Protein AF-A0A4Q0VNZ6-F1 (afdb_monomer)

Structure (mmCIF, N/CA/C/O backbone):
data_AF-A0A4Q0VNZ6-F1
#
_entry.id   AF-A0A4Q0VNZ6-F1
#
loop_
_atom_site.group_PDB
_atom_site.id
_atom_site.type_symbol
_atom_site.label_atom_id
_atom_site.label_alt_id
_atom_site.label_comp_id
_atom_site.label_asym_id
_atom_site.label_entity_id
_atom_site.label_seq_id
_atom_site.pdbx_PDB_ins_code
_atom_site.Cartn_x
_atom_site.Cartn_y
_atom_site.Cartn_z
_atom_site.occupancy
_atom_site.B_iso_or_equiv
_atom_site.auth_seq_id
_atom_site.auth_comp_id
_atom_site.auth_asym_id
_atom_site.auth_atom_id
_atom_site.pdbx_PDB_model_num
ATOM 1 N N . MET A 1 1 ? -14.633 14.206 -13.416 1.00 61.41 1 MET A N 1
ATOM 2 C CA . MET A 1 1 ? -13.322 13.519 -13.312 1.00 61.41 1 MET A CA 1
ATOM 3 C C . MET A 1 1 ? -13.313 12.387 -14.329 1.00 61.41 1 MET A C 1
ATOM 5 O O . MET A 1 1 ? -14.347 11.756 -14.472 1.00 61.41 1 MET A O 1
ATOM 9 N N . THR A 1 2 ? -12.215 12.158 -15.057 1.00 79.69 2 THR A N 1
ATOM 10 C CA . THR A 1 2 ? -12.126 11.035 -16.010 1.00 79.69 2 THR A CA 1
ATOM 11 C C . THR A 1 2 ? -12.227 9.702 -15.265 1.00 79.69 2 THR A C 1
ATOM 13 O O . THR A 1 2 ? -11.502 9.500 -14.286 1.00 79.69 2 THR A O 1
ATOM 16 N N . GLU A 1 3 ? -13.123 8.832 -15.732 1.00 92.00 3 GLU A N 1
ATOM 17 C CA . GLU A 1 3 ? -13.309 7.457 -15.258 1.00 92.00 3 GLU A CA 1
ATOM 18 C C . GLU A 1 3 ? -11.988 6.670 -15.294 1.00 92.00 3 GLU A C 1
ATOM 20 O O . GLU A 1 3 ? -11.173 6.846 -16.204 1.00 92.00 3 GLU A O 1
ATOM 25 N N . VAL A 1 4 ? -11.752 5.837 -14.278 1.00 95.75 4 VAL A N 1
ATOM 26 C CA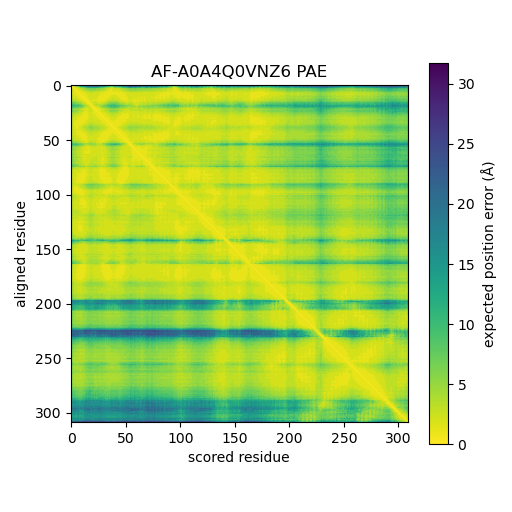 . VAL A 1 4 ? -10.590 4.940 -14.232 1.00 95.75 4 VAL A CA 1
ATOM 27 C C . VAL A 1 4 ? -10.945 3.663 -14.984 1.00 95.75 4 VAL A C 1
ATOM 29 O O . VAL A 1 4 ? -11.971 3.069 -14.685 1.00 95.75 4 VAL A O 1
ATOM 32 N N . ARG A 1 5 ? -10.092 3.247 -15.922 1.00 97.19 5 ARG A N 1
ATOM 33 C CA . ARG A 1 5 ? -10.259 2.021 -16.723 1.00 97.19 5 ARG A CA 1
ATOM 34 C C . ARG A 1 5 ? -9.104 1.036 -16.600 1.00 97.19 5 ARG A C 1
ATOM 36 O O . ARG A 1 5 ? -9.229 -0.105 -17.021 1.00 97.19 5 ARG A O 1
ATOM 43 N N . GLN A 1 6 ? -7.983 1.465 -16.025 1.00 97.75 6 GLN A N 1
ATOM 44 C CA . GLN A 1 6 ? -6.834 0.592 -15.820 1.00 97.75 6 GLN A CA 1
ATOM 45 C C . GLN A 1 6 ? -6.094 0.907 -14.523 1.00 97.75 6 GLN A C 1
ATOM 47 O O . GLN A 1 6 ? -5.991 2.067 -14.102 1.00 97.75 6 GLN A O 1
ATOM 52 N N . PHE A 1 7 ? -5.545 -0.137 -13.917 1.00 98.69 7 PHE A N 1
ATOM 53 C CA . PHE A 1 7 ? -4.623 -0.056 -12.793 1.00 98.69 7 PHE A CA 1
ATOM 54 C C . PHE A 1 7 ? -3.221 -0.419 -13.268 1.00 98.69 7 PHE A C 1
ATOM 56 O O . PHE A 1 7 ? -3.044 -1.390 -13.996 1.00 98.69 7 PHE A O 1
ATOM 63 N N . VAL A 1 8 ? -2.227 0.375 -12.881 1.00 98.75 8 VAL A N 1
ATOM 64 C CA . VAL A 1 8 ? -0.820 0.163 -13.226 1.00 98.75 8 VAL A CA 1
ATOM 65 C C . VAL A 1 8 ? -0.032 0.062 -11.931 1.00 98.75 8 VAL A C 1
ATOM 67 O O . VAL A 1 8 ? 0.053 1.033 -11.182 1.00 98.75 8 VAL A O 1
ATOM 70 N N . PHE A 1 9 ? 0.537 -1.106 -11.683 1.00 98.81 9 PHE A N 1
ATOM 71 C CA . PHE A 1 9 ? 1.452 -1.370 -10.583 1.00 98.81 9 PHE A CA 1
ATOM 72 C C . PHE A 1 9 ? 2.864 -1.313 -11.135 1.00 98.81 9 PHE A C 1
ATOM 74 O O . PHE A 1 9 ? 3.100 -1.893 -12.191 1.00 98.81 9 PHE A O 1
ATOM 81 N N . PHE A 1 10 ? 3.776 -0.609 -10.477 1.00 98.75 10 PHE A N 1
ATOM 82 C CA . PHE A 1 10 ? 5.164 -0.503 -10.916 1.00 98.75 10 PHE A CA 1
ATOM 83 C C . PHE A 1 10 ? 6.119 -0.562 -9.731 1.00 98.75 10 PHE A C 1
ATOM 85 O O . PHE A 1 10 ? 5.734 -0.236 -8.607 1.00 98.75 10 PHE A O 1
ATOM 92 N N . ASP A 1 11 ? 7.343 -0.975 -10.020 1.00 98.62 11 ASP A N 1
ATOM 93 C CA . ASP A 1 11 ? 8.418 -1.166 -9.056 1.00 98.62 11 ASP A CA 1
ATOM 94 C C . ASP A 1 11 ? 9.768 -0.869 -9.732 1.00 98.62 11 ASP A C 1
ATOM 96 O O . ASP A 1 11 ? 9.908 -1.014 -10.959 1.00 98.62 11 ASP A O 1
ATOM 100 N N . PHE A 1 12 ? 10.737 -0.398 -8.950 1.00 98.31 12 PHE A N 1
ATOM 101 C CA . PHE A 1 12 ? 12.093 -0.131 -9.415 1.00 98.31 12 PHE A CA 1
ATOM 102 C C . PHE A 1 12 ? 13.122 -0.925 -8.624 1.00 98.31 12 PHE A C 1
ATOM 104 O O . PHE A 1 12 ? 13.214 -0.799 -7.405 1.00 98.31 12 PHE A O 1
ATOM 111 N N . GLU A 1 13 ? 14.039 -1.554 -9.355 1.00 97.81 13 GLU A N 1
ATOM 112 C CA . GLU A 1 13 ? 15.321 -1.940 -8.775 1.00 97.81 13 GLU A CA 1
ATOM 113 C C . GLU A 1 13 ? 16.332 -0.810 -8.935 1.00 97.81 13 GLU A C 1
ATOM 115 O O . GLU A 1 13 ? 16.364 -0.100 -9.949 1.00 97.81 13 GLU A O 1
ATOM 120 N N . MET A 1 14 ? 17.163 -0.635 -7.911 1.00 97.00 14 MET A N 1
ATOM 121 C CA . MET A 1 14 ? 18.064 0.505 -7.768 1.00 97.00 14 MET A CA 1
ATOM 122 C C . MET A 1 14 ? 19.492 0.060 -7.462 1.00 97.00 14 MET A C 1
ATOM 124 O O . MET A 1 14 ? 19.723 -0.991 -6.857 1.00 97.00 14 MET A O 1
ATOM 128 N N . LEU A 1 15 ? 20.459 0.913 -7.806 1.00 97.06 15 LEU A N 1
ATOM 129 C CA . LEU A 1 15 ? 21.827 0.771 -7.317 1.00 97.06 15 LEU A CA 1
ATOM 130 C C . LEU A 1 15 ? 21.830 0.663 -5.787 1.00 97.06 15 LEU A C 1
ATOM 132 O O . LEU A 1 15 ? 21.189 1.446 -5.083 1.00 97.06 15 LEU A O 1
ATOM 136 N N . CYS A 1 16 ? 22.578 -0.303 -5.262 1.00 95.19 16 CYS A N 1
ATOM 137 C CA . CYS A 1 16 ? 22.735 -0.494 -3.826 1.00 95.19 16 CYS A CA 1
ATOM 138 C C . CYS A 1 16 ? 24.118 -1.055 -3.470 1.00 95.19 16 CYS A C 1
ATOM 140 O O . CYS A 1 16 ? 24.833 -1.603 -4.310 1.00 95.19 16 CYS A O 1
ATOM 142 N N . SER A 1 17 ? 24.509 -0.897 -2.204 1.00 93.81 17 SER A N 1
ATOM 143 C CA . SER A 1 17 ? 25.731 -1.480 -1.639 1.00 93.81 17 SER A CA 1
ATOM 144 C C . SER A 1 17 ? 25.477 -1.986 -0.229 1.00 93.81 17 SER A C 1
ATOM 146 O O . SER A 1 17 ? 24.617 -1.457 0.481 1.00 93.81 17 SER A O 1
ATOM 148 N N . LYS A 1 18 ? 26.269 -2.970 0.198 1.00 92.94 18 LYS A N 1
ATOM 149 C CA . LYS A 1 18 ? 26.183 -3.565 1.536 1.00 92.94 18 LYS A CA 1
ATOM 150 C C . LYS A 1 18 ? 26.522 -2.563 2.645 1.00 92.94 18 LYS A C 1
ATOM 152 O O . LYS A 1 18 ? 25.938 -2.616 3.722 1.00 92.94 18 LYS A O 1
ATOM 157 N N . GLU A 1 19 ? 27.430 -1.632 2.372 1.00 92.62 19 GLU A N 1
ATOM 158 C CA . GLU A 1 19 ? 27.863 -0.554 3.272 1.00 92.62 19 GLU A CA 1
ATOM 159 C C . GLU A 1 19 ? 26.824 0.577 3.377 1.00 92.62 19 GLU A C 1
ATOM 161 O O . GLU A 1 19 ? 26.997 1.515 4.157 1.00 92.62 19 GLU A O 1
ATOM 166 N N . GLY A 1 20 ? 25.733 0.481 2.613 1.00 89.44 20 GLY A N 1
ATOM 167 C CA . GLY A 1 20 ? 24.737 1.527 2.456 1.00 89.44 20 GLY A CA 1
ATOM 168 C C . GLY A 1 20 ? 25.069 2.473 1.305 1.00 89.44 20 GLY A C 1
ATOM 169 O O . GLY A 1 20 ? 26.216 2.650 0.901 1.00 89.44 20 GLY A O 1
ATOM 170 N N . MET A 1 21 ? 24.027 3.090 0.759 1.00 91.62 21 MET A N 1
ATOM 171 C CA . MET A 1 21 ? 24.121 4.076 -0.310 1.00 91.62 21 MET A CA 1
ATOM 172 C C . MET A 1 21 ? 23.147 5.210 -0.002 1.00 91.62 21 MET A C 1
ATOM 174 O O . MET A 1 21 ? 22.052 4.973 0.510 1.00 91.62 21 MET A O 1
ATOM 178 N N . SER A 1 22 ? 23.543 6.455 -0.268 1.00 93.31 22 SER A N 1
ATOM 179 C CA . SER A 1 22 ? 22.613 7.574 -0.134 1.00 93.31 22 SER A CA 1
ATOM 180 C C . SER A 1 22 ? 21.503 7.424 -1.173 1.00 93.31 22 SER A C 1
ATOM 182 O O . SER A 1 22 ? 21.772 7.086 -2.321 1.00 93.31 22 SER A O 1
ATOM 184 N N . TYR A 1 23 ? 20.258 7.722 -0.803 1.00 91.50 23 TYR A N 1
ATOM 185 C CA . TYR A 1 23 ? 19.119 7.576 -1.718 1.00 91.50 23 TYR A CA 1
ATOM 186 C C . TYR A 1 23 ? 19.290 8.366 -3.032 1.00 91.50 23 TYR A C 1
ATOM 188 O O . TYR A 1 23 ? 18.855 7.931 -4.096 1.00 91.50 23 TYR A O 1
ATOM 196 N N . ALA A 1 24 ? 20.005 9.497 -2.976 1.00 92.25 24 ALA A N 1
ATOM 197 C CA . ALA A 1 24 ? 20.387 10.283 -4.149 1.00 92.25 24 ALA A CA 1
ATOM 198 C C . ALA A 1 24 ? 21.190 9.475 -5.187 1.00 92.25 24 ALA A C 1
ATOM 200 O O . ALA A 1 24 ? 20.981 9.659 -6.383 1.00 92.25 24 ALA A O 1
ATOM 201 N N . ASN A 1 25 ? 22.056 8.568 -4.726 1.00 93.81 25 ASN A N 1
ATOM 202 C CA . ASN A 1 25 ? 22.951 7.762 -5.556 1.00 93.81 25 ASN A CA 1
ATOM 203 C C . ASN A 1 25 ? 22.347 6.402 -5.954 1.00 93.81 25 ASN A C 1
ATOM 205 O O . ASN A 1 25 ? 22.921 5.704 -6.782 1.00 93.81 25 ASN A O 1
ATOM 209 N N . MET A 1 26 ? 21.200 6.020 -5.383 1.00 95.81 26 MET A N 1
ATOM 210 C CA . MET A 1 26 ? 20.494 4.772 -5.703 1.00 95.81 26 MET A CA 1
ATOM 211 C C . MET A 1 26 ? 19.712 4.910 -7.022 1.00 95.81 26 MET A C 1
ATOM 213 O O . MET A 1 26 ? 18.482 4.872 -7.015 1.00 95.81 26 MET A O 1
ATOM 217 N N . GLU A 1 27 ? 20.405 5.170 -8.138 1.00 97.38 27 GLU A N 1
ATOM 218 C CA . GLU A 1 27 ? 19.799 5.319 -9.475 1.00 97.38 27 GLU A CA 1
ATOM 219 C C . GLU A 1 27 ? 18.994 4.071 -9.867 1.00 97.38 27 GLU A C 1
ATOM 221 O O . GLU A 1 27 ? 19.395 2.951 -9.541 1.00 97.38 27 GLU A O 1
ATOM 226 N N . SER A 1 28 ? 17.875 4.243 -10.581 1.00 97.94 28 SER A N 1
ATOM 227 C CA . SER A 1 28 ? 17.126 3.102 -11.117 1.00 97.94 28 SER A CA 1
ATOM 228 C C . SER A 1 28 ? 17.954 2.321 -12.139 1.00 97.94 28 SER A C 1
ATOM 230 O O . SER A 1 28 ? 18.524 2.921 -13.053 1.00 97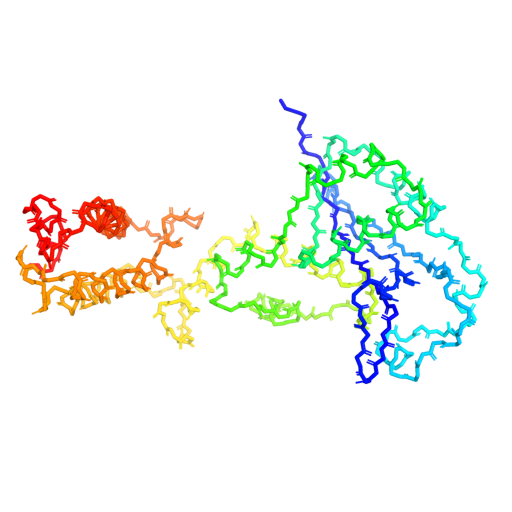.94 28 SER A O 1
ATOM 232 N N . ILE A 1 29 ? 17.941 0.994 -12.038 1.00 98.12 29 ILE A N 1
ATOM 233 C CA . ILE A 1 29 ? 18.617 0.079 -12.973 1.00 98.12 29 ILE A CA 1
ATOM 234 C C . ILE A 1 29 ? 17.664 -0.898 -13.668 1.00 98.12 29 ILE A C 1
ATOM 236 O O . ILE A 1 29 ? 18.048 -1.556 -14.635 1.00 98.12 29 ILE A O 1
A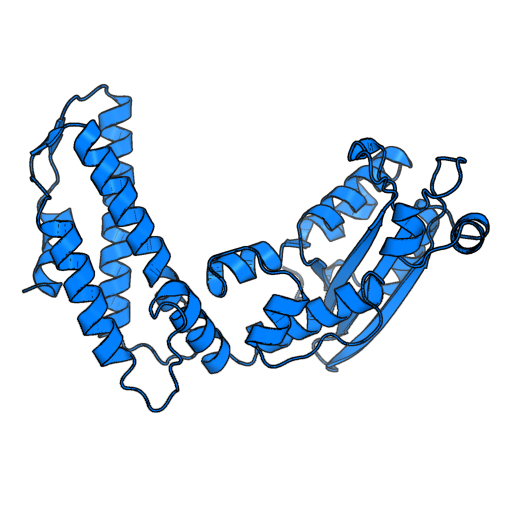TOM 240 N N . ARG A 1 30 ? 16.405 -0.979 -13.227 1.00 98.38 30 ARG A N 1
ATOM 241 C CA . ARG A 1 30 ? 15.336 -1.723 -13.905 1.00 98.38 30 ARG A CA 1
ATOM 242 C C . ARG A 1 30 ? 13.975 -1.175 -13.491 1.00 98.38 30 ARG A C 1
ATOM 244 O O . ARG A 1 30 ? 13.779 -0.847 -12.326 1.00 98.38 30 ARG A O 1
ATOM 251 N N . LEU A 1 31 ? 13.047 -1.093 -14.437 1.00 98.75 31 LEU A N 1
ATOM 252 C CA . LEU A 1 31 ? 11.647 -0.745 -14.204 1.00 98.75 31 LEU A CA 1
ATOM 253 C C . LEU A 1 31 ? 10.766 -1.907 -14.637 1.00 98.75 31 LEU A C 1
ATOM 255 O O . LEU A 1 31 ? 10.775 -2.303 -15.806 1.00 98.75 31 LEU A O 1
ATOM 259 N N . GLY A 1 32 ? 9.979 -2.407 -13.693 1.00 98.62 32 GLY A N 1
ATOM 260 C CA . GLY A 1 32 ? 8.986 -3.441 -13.923 1.00 98.62 32 GLY A CA 1
ATOM 261 C C . GLY A 1 32 ? 7.583 -2.939 -13.613 1.00 98.62 32 GLY A C 1
ATOM 262 O O . GLY A 1 32 ? 7.388 -2.103 -12.732 1.00 98.62 32 GLY A O 1
ATOM 263 N N . ALA A 1 33 ? 6.589 -3.417 -14.358 1.00 98.81 33 ALA A N 1
ATOM 264 C CA . ALA A 1 33 ? 5.199 -3.071 -14.107 1.00 98.81 33 ALA A CA 1
ATOM 265 C C . ALA A 1 33 ? 4.211 -4.138 -14.584 1.00 98.81 33 ALA A C 1
ATOM 267 O O . ALA A 1 33 ? 4.440 -4.842 -15.570 1.00 98.81 33 ALA A O 1
ATOM 268 N N . ALA A 1 34 ? 3.052 -4.165 -13.930 1.00 98.81 34 ALA A N 1
ATOM 269 C CA . ALA A 1 34 ? 1.877 -4.924 -14.328 1.00 98.81 34 ALA A CA 1
ATOM 270 C C . ALA A 1 34 ? 0.690 -3.970 -14.512 1.00 98.81 34 ALA A C 1
ATOM 272 O O . ALA A 1 34 ? 0.369 -3.165 -13.636 1.00 98.81 34 ALA A O 1
ATOM 273 N N . LYS A 1 35 ? 0.022 -4.054 -15.663 1.00 98.69 35 LYS A N 1
ATOM 274 C CA . LYS A 1 35 ? -1.158 -3.249 -15.991 1.00 98.69 35 LYS A CA 1
ATOM 275 C C . LYS A 1 35 ? -2.376 -4.141 -16.136 1.00 98.69 35 LYS A C 1
ATOM 277 O O . LYS A 1 35 ? -2.379 -5.030 -16.985 1.00 98.69 35 LYS A O 1
ATOM 282 N N . TYR A 1 36 ? -3.394 -3.848 -15.338 1.00 98.62 36 TYR A N 1
ATOM 283 C CA . TYR A 1 36 ? -4.691 -4.508 -15.312 1.00 98.62 36 TYR A CA 1
ATOM 284 C C . TYR A 1 36 ? -5.747 -3.620 -15.968 1.00 98.62 36 TYR A C 1
ATOM 286 O O . TYR A 1 36 ? -5.963 -2.484 -15.538 1.00 98.62 36 TYR A O 1
ATOM 294 N N . ASP A 1 37 ? -6.389 -4.134 -17.009 1.00 98.12 37 ASP A N 1
ATOM 295 C CA . ASP A 1 37 ? -7.541 -3.510 -17.656 1.00 98.12 37 ASP A CA 1
ATOM 296 C C . ASP A 1 37 ? -8.827 -3.917 -16.921 1.00 98.12 37 ASP A C 1
ATOM 298 O O . ASP A 1 37 ? -9.083 -5.104 -16.740 1.00 98.12 37 ASP A O 1
ATOM 302 N N . ILE A 1 38 ? -9.619 -2.944 -16.462 1.00 97.06 38 ILE A N 1
ATOM 303 C CA . ILE A 1 38 ? -10.773 -3.200 -15.582 1.00 97.06 38 ILE A CA 1
ATOM 304 C C . ILE A 1 38 ? -11.915 -3.893 -16.334 1.00 97.06 38 ILE A C 1
ATOM 306 O O . ILE A 1 38 ? -12.589 -4.746 -15.760 1.00 97.06 38 ILE A O 1
ATOM 310 N N . ASP A 1 39 ? -12.122 -3.549 -17.606 1.00 95.38 39 ASP A N 1
ATOM 311 C CA . ASP A 1 39 ? -13.250 -4.048 -18.396 1.00 95.38 39 ASP A CA 1
ATOM 312 C C . ASP A 1 39 ? -12.992 -5.481 -18.885 1.00 95.38 39 ASP A C 1
ATOM 314 O O . ASP A 1 39 ? -13.874 -6.338 -18.848 1.00 95.38 39 ASP A O 1
ATOM 318 N N . THR A 1 40 ? -11.769 -5.750 -19.347 1.00 97.25 40 THR A N 1
ATOM 319 C CA . THR A 1 40 ? -11.379 -7.043 -19.933 1.00 97.25 40 THR A CA 1
ATOM 320 C C . THR A 1 40 ? -10.696 -7.984 -18.946 1.00 97.25 40 THR A C 1
ATOM 322 O O . THR A 1 40 ? -10.474 -9.146 -19.281 1.00 97.25 40 THR A O 1
ATOM 325 N N . GLN A 1 41 ? -10.317 -7.484 -17.765 1.00 97.19 41 GLN A N 1
ATOM 326 C CA . GLN A 1 41 ? -9.501 -8.178 -16.758 1.00 97.19 41 GLN A CA 1
ATOM 327 C C . GLN A 1 41 ? -8.133 -8.646 -17.283 1.00 97.19 41 GLN A C 1
ATOM 329 O O . GLN A 1 41 ? -7.450 -9.467 -16.667 1.00 97.19 41 GLN A O 1
ATOM 334 N N . LYS A 1 42 ? -7.702 -8.133 -18.441 1.00 98.06 42 LYS A N 1
ATOM 335 C CA . LYS A 1 42 ? -6.443 -8.525 -19.068 1.00 98.06 42 LYS A CA 1
ATOM 336 C C . LYS A 1 42 ? -5.268 -7.895 -18.332 1.00 98.06 42 LYS A C 1
ATOM 338 O O . LYS A 1 42 ? -5.247 -6.689 -18.084 1.00 98.06 42 LYS A O 1
ATOM 343 N N . ILE A 1 43 ? -4.242 -8.708 -18.091 1.00 98.62 43 ILE A N 1
ATOM 344 C CA . ILE A 1 43 ? -2.962 -8.260 -17.546 1.00 98.62 43 ILE A CA 1
ATOM 345 C C . ILE A 1 43 ? -1.936 -8.158 -18.673 1.00 98.62 43 ILE A C 1
ATOM 347 O O . ILE A 1 43 ? -1.836 -9.021 -19.546 1.00 98.62 43 ILE A O 1
ATOM 351 N N . THR A 1 44 ? -1.182 -7.067 -18.668 1.00 98.56 44 THR A N 1
ATOM 352 C CA . THR A 1 44 ? -0.019 -6.861 -19.534 1.00 98.56 44 THR A CA 1
ATOM 353 C C . THR A 1 44 ? 1.168 -6.444 -18.682 1.00 98.56 44 THR A C 1
ATOM 355 O O . THR A 1 44 ? 0.979 -5.872 -17.608 1.00 98.56 44 THR A O 1
ATOM 358 N N . TYR A 1 45 ? 2.380 -6.695 -19.170 1.00 98.75 45 TYR A N 1
ATOM 359 C CA . TYR A 1 45 ? 3.611 -6.478 -18.411 1.00 98.75 45 TYR A CA 1
ATOM 360 C C . TYR A 1 45 ? 4.550 -5.505 -19.121 1.00 98.75 45 TYR A C 1
ATOM 362 O O . TYR A 1 45 ? 4.554 -5.416 -20.353 1.00 98.75 45 TYR A O 1
ATOM 370 N N . PHE A 1 46 ? 5.343 -4.796 -18.326 1.00 98.81 46 PHE A N 1
ATOM 371 C CA . PHE A 1 46 ? 6.476 -3.990 -18.758 1.00 98.81 46 PHE A CA 1
ATOM 372 C C . PHE A 1 46 ? 7.691 -4.400 -17.935 1.00 98.81 46 PHE A C 1
ATOM 374 O O . PHE A 1 46 ? 7.580 -4.584 -16.726 1.00 98.81 46 PHE A O 1
ATOM 381 N N . ASP A 1 47 ? 8.831 -4.555 -18.593 1.00 98.44 47 ASP A N 1
ATOM 382 C CA . ASP A 1 47 ? 10.084 -4.928 -17.948 1.00 98.44 47 ASP A CA 1
ATOM 383 C C . ASP A 1 47 ? 11.245 -4.425 -18.806 1.00 98.44 47 ASP A C 1
ATOM 385 O O . ASP A 1 47 ? 11.372 -4.807 -19.979 1.00 98.44 47 ASP A O 1
ATOM 389 N N . ARG A 1 48 ? 12.031 -3.495 -18.266 1.00 98.62 48 ARG A N 1
ATOM 390 C CA . ARG A 1 48 ? 13.173 -2.881 -18.951 1.00 98.62 48 ARG A CA 1
ATOM 391 C C . ARG A 1 48 ? 14.297 -2.606 -17.967 1.00 98.62 48 ARG A C 1
ATOM 393 O O . ARG A 1 48 ? 14.071 -1.978 -16.935 1.00 98.62 48 ARG A O 1
ATOM 400 N N . PHE A 1 49 ? 15.511 -3.007 -18.330 1.00 98.62 49 PHE A N 1
ATOM 401 C CA . PHE A 1 49 ? 16.726 -2.503 -17.695 1.00 98.62 49 PHE A CA 1
ATOM 402 C C . PHE A 1 49 ? 16.914 -1.019 -18.013 1.00 98.62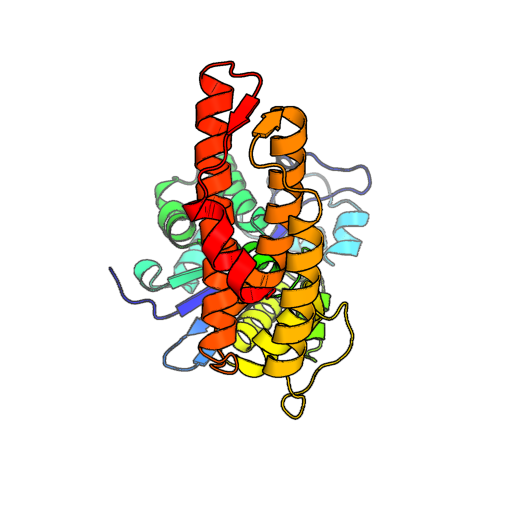 49 PHE A C 1
ATOM 404 O O . PHE A 1 49 ? 16.470 -0.535 -19.055 1.00 98.62 49 PHE A O 1
ATOM 411 N N . ILE A 1 50 ? 17.578 -0.311 -17.107 1.00 98.50 50 ILE A N 1
ATOM 412 C CA . ILE A 1 50 ? 17.887 1.110 -17.213 1.00 98.50 50 ILE A CA 1
ATOM 413 C C . ILE A 1 50 ? 19.390 1.265 -17.033 1.00 98.50 50 ILE A C 1
ATOM 415 O O . ILE A 1 50 ? 19.967 0.752 -16.077 1.00 98.50 50 ILE A O 1
ATOM 419 N N . LYS A 1 51 ? 20.024 1.995 -17.947 1.00 97.81 51 LYS A N 1
ATOM 420 C CA . LYS A 1 51 ? 21.433 2.348 -17.823 1.00 97.81 51 LYS A CA 1
ATOM 421 C C . LYS A 1 51 ? 21.599 3.515 -16.838 1.00 97.81 51 LYS A C 1
ATOM 423 O O . LYS A 1 51 ? 21.134 4.616 -17.164 1.00 97.81 51 LYS A O 1
ATOM 428 N N . PRO A 1 52 ? 22.250 3.313 -15.674 1.00 96.31 52 PRO A N 1
ATOM 429 C CA . PRO A 1 52 ? 22.514 4.393 -14.725 1.00 96.31 52 PRO A CA 1
ATOM 430 C C . PRO A 1 52 ? 23.561 5.368 -15.285 1.00 96.31 52 PRO A C 1
ATOM 432 O O . PRO A 1 52 ? 24.294 5.045 -16.226 1.00 96.31 52 PRO A O 1
ATOM 435 N N . LYS A 1 53 ? 23.650 6.578 -14.720 1.00 94.06 53 LYS A N 1
ATOM 436 C CA . LYS A 1 53 ? 24.701 7.543 -15.076 1.00 94.06 53 LYS A CA 1
ATOM 437 C C . LYS A 1 53 ? 26.049 7.161 -14.484 1.00 94.06 53 LYS A C 1
ATOM 439 O O . LYS A 1 53 ? 27.079 7.445 -15.100 1.00 94.06 53 LYS A O 1
ATOM 444 N N . GLN A 1 54 ? 26.055 6.564 -13.293 1.00 89.31 54 GLN A N 1
ATOM 445 C CA . GLN A 1 54 ? 27.265 6.015 -12.704 1.00 89.31 54 GLN A CA 1
ATOM 446 C C . GLN A 1 54 ? 27.861 4.937 -13.622 1.00 89.31 54 GLN A C 1
ATOM 448 O O . GLN A 1 54 ? 27.152 4.104 -14.178 1.00 89.31 54 GLN A O 1
ATOM 453 N N . THR A 1 55 ? 29.184 4.965 -13.774 1.00 88.56 55 THR A N 1
ATOM 454 C CA . THR A 1 55 ? 29.931 4.056 -14.663 1.00 88.56 55 THR A CA 1
ATOM 455 C C . THR A 1 55 ? 30.686 2.959 -13.916 1.00 88.56 55 THR A C 1
ATOM 457 O O . THR A 1 55 ? 31.248 2.067 -14.548 1.00 88.56 55 THR A O 1
ATOM 460 N N . GLU A 1 56 ? 30.682 3.009 -12.583 1.00 92.00 56 GLU A N 1
ATOM 461 C CA . GLU A 1 56 ? 31.256 1.962 -11.743 1.00 92.00 56 GLU A CA 1
ATOM 462 C C . GLU A 1 56 ? 30.452 0.660 -11.865 1.00 92.00 56 GLU A C 1
ATOM 464 O O . GLU A 1 56 ? 29.220 0.717 -11.952 1.00 92.00 56 GLU A O 1
ATOM 469 N N . PRO A 1 57 ? 31.116 -0.509 -11.813 1.00 93.69 57 PRO A N 1
ATOM 470 C CA . PRO A 1 57 ? 30.434 -1.796 -11.787 1.00 93.69 57 PRO A CA 1
ATOM 471 C C . PRO A 1 57 ? 29.427 -1.905 -10.636 1.00 93.69 57 PRO A C 1
ATOM 473 O O . PRO A 1 57 ? 29.634 -1.358 -9.548 1.00 93.69 57 PRO A O 1
ATOM 476 N N . LEU A 1 58 ? 28.365 -2.685 -10.847 1.00 96.25 58 LEU A N 1
ATOM 477 C CA . LEU A 1 58 ? 27.416 -3.030 -9.795 1.00 96.25 58 LEU A CA 1
ATOM 478 C C . LEU A 1 58 ? 28.148 -3.712 -8.632 1.00 96.25 58 LEU A C 1
ATOM 480 O O . LEU A 1 58 ? 28.987 -4.602 -8.829 1.00 96.25 58 LEU A O 1
ATOM 484 N N . SER A 1 59 ? 27.796 -3.327 -7.403 1.00 96.50 59 SER A N 1
ATOM 485 C CA . SER A 1 59 ? 28.313 -3.998 -6.210 1.00 96.50 59 SER A CA 1
ATOM 486 C C . SER A 1 59 ? 27.909 -5.477 -6.217 1.00 96.50 59 SER A C 1
ATOM 488 O O . SER A 1 59 ? 26.854 -5.840 -6.742 1.00 96.50 59 SER A O 1
ATOM 490 N N . ILE A 1 60 ? 28.721 -6.343 -5.601 1.00 96.44 60 ILE A N 1
ATOM 491 C CA . ILE A 1 60 ? 28.398 -7.778 -5.473 1.00 96.44 60 ILE A CA 1
ATOM 492 C C . ILE A 1 60 ? 27.022 -7.955 -4.819 1.00 96.44 60 ILE A C 1
ATOM 494 O O . ILE A 1 60 ? 26.198 -8.717 -5.310 1.00 96.44 60 ILE A O 1
ATOM 498 N N . PHE A 1 61 ? 26.747 -7.170 -3.774 1.00 96.06 61 PHE A N 1
ATOM 499 C CA . PHE A 1 61 ? 25.463 -7.175 -3.082 1.00 96.06 61 PHE A CA 1
ATOM 500 C C . PHE A 1 61 ? 24.287 -6.838 -4.009 1.00 96.06 61 PHE A C 1
ATOM 502 O O . PHE A 1 61 ? 23.267 -7.517 -3.969 1.00 96.06 61 PHE A O 1
ATOM 509 N N . CYS A 1 62 ? 24.424 -5.822 -4.866 1.00 95.56 62 CYS A N 1
ATOM 510 C CA . CYS A 1 62 ? 23.373 -5.436 -5.809 1.00 95.56 62 CYS A CA 1
ATOM 511 C C . CYS A 1 62 ? 23.086 -6.546 -6.827 1.00 95.56 62 CYS A C 1
ATOM 513 O O . CYS A 1 62 ? 21.921 -6.856 -7.077 1.00 95.56 62 CYS A O 1
ATOM 515 N N . LYS A 1 63 ? 24.137 -7.191 -7.350 1.00 96.12 63 LYS A N 1
ATOM 516 C CA . LYS A 1 63 ? 24.008 -8.330 -8.272 1.00 96.12 63 LYS A CA 1
ATOM 517 C C . LYS A 1 63 ? 23.314 -9.518 -7.611 1.00 96.12 63 LYS A C 1
ATOM 519 O O . LYS A 1 63 ? 22.423 -10.107 -8.203 1.00 96.12 63 LYS A O 1
ATOM 524 N N . GLU A 1 64 ? 23.692 -9.858 -6.380 1.00 94.75 64 GLU A N 1
ATOM 525 C CA . GLU A 1 64 ? 23.082 -10.966 -5.633 1.00 94.75 64 GLU A CA 1
ATOM 526 C C . GLU A 1 64 ? 21.623 -10.684 -5.256 1.00 94.75 64 GLU A C 1
ATOM 528 O O . GLU A 1 64 ? 20.791 -11.587 -5.311 1.00 94.75 64 GLU A O 1
ATOM 533 N N . LEU A 1 65 ? 21.298 -9.442 -4.892 1.00 92.31 65 LEU A N 1
ATOM 534 C CA . LEU A 1 65 ? 19.940 -9.063 -4.511 1.00 92.31 65 LEU A CA 1
ATOM 535 C C . LEU A 1 65 ? 18.995 -9.075 -5.716 1.00 92.31 65 LEU A C 1
ATOM 537 O O . LEU A 1 65 ? 17.945 -9.699 -5.653 1.00 92.31 65 LEU A O 1
ATOM 541 N N . THR A 1 66 ? 19.384 -8.405 -6.802 1.00 92.75 66 THR A N 1
ATOM 542 C CA . THR A 1 66 ? 18.508 -8.118 -7.956 1.00 92.75 66 THR A CA 1
ATOM 543 C C . THR A 1 66 ? 18.656 -9.115 -9.106 1.00 92.75 66 THR A C 1
ATOM 545 O O . THR A 1 66 ? 17.866 -9.108 -10.048 1.00 92.75 66 THR A O 1
ATOM 548 N N . GLN A 1 67 ? 19.698 -9.953 -9.065 1.00 94.62 67 GLN A N 1
ATOM 549 C CA . GLN A 1 67 ? 20.106 -10.848 -10.155 1.00 94.62 67 GLN A CA 1
ATOM 550 C C . GLN A 1 67 ? 20.456 -10.114 -11.467 1.00 94.62 67 GLN A C 1
ATOM 552 O O . GLN A 1 67 ? 20.481 -10.723 -12.534 1.00 94.62 67 GLN A O 1
ATOM 557 N N . ILE A 1 68 ? 20.752 -8.811 -11.395 1.00 96.00 68 ILE A N 1
ATOM 558 C CA . ILE A 1 68 ? 21.151 -7.976 -12.536 1.00 96.00 68 ILE A CA 1
ATOM 559 C C . ILE A 1 68 ? 22.675 -7.999 -12.684 1.00 96.00 68 ILE A C 1
ATOM 561 O O . ILE A 1 68 ? 23.408 -7.802 -11.715 1.00 96.00 68 ILE A O 1
ATOM 565 N N . SER A 1 69 ? 23.166 -8.209 -13.905 1.00 96.12 69 SER A N 1
ATOM 566 C CA . SER A 1 69 ? 24.592 -8.154 -14.241 1.00 96.12 69 SER A CA 1
ATOM 567 C C . SER A 1 69 ? 25.000 -6.806 -14.849 1.00 96.12 69 SER A C 1
ATOM 569 O O . SER A 1 69 ? 24.172 -6.045 -15.346 1.00 96.12 69 SER A O 1
ATOM 571 N N . ASP A 1 70 ? 26.307 -6.516 -14.879 1.00 96.12 70 ASP A N 1
ATOM 572 C CA . ASP A 1 70 ? 26.818 -5.303 -15.540 1.00 96.12 70 ASP A CA 1
ATOM 573 C C . ASP A 1 70 ? 26.483 -5.278 -17.042 1.00 96.12 70 ASP A C 1
ATOM 575 O O . ASP A 1 70 ? 26.269 -4.214 -17.618 1.00 96.12 70 ASP A O 1
ATOM 579 N N . ASN A 1 71 ? 26.405 -6.448 -17.686 1.00 95.44 71 ASN A N 1
ATOM 580 C CA . ASN A 1 71 ? 26.085 -6.552 -19.111 1.00 95.44 71 ASN A CA 1
ATOM 581 C C . ASN A 1 71 ? 24.627 -6.168 -19.406 1.00 95.44 71 ASN A C 1
ATOM 583 O O . ASN A 1 71 ? 24.362 -5.541 -20.438 1.00 95.44 71 ASN A O 1
ATOM 587 N N . ASP A 1 72 ? 23.709 -6.501 -18.492 1.00 95.56 72 ASP A N 1
ATOM 588 C CA . ASP A 1 72 ? 22.288 -6.164 -18.620 1.00 95.56 72 ASP A CA 1
ATOM 589 C C . ASP A 1 72 ? 22.094 -4.644 -18.659 1.00 95.56 72 ASP A C 1
ATOM 591 O O . ASP A 1 72 ? 21.364 -4.131 -19.504 1.00 95.56 72 ASP A O 1
ATOM 595 N N . ILE A 1 73 ? 22.814 -3.904 -17.807 1.00 95.50 73 ILE A N 1
ATOM 596 C CA . ILE A 1 73 ? 22.722 -2.436 -17.744 1.00 95.50 73 ILE A CA 1
ATOM 597 C C . ILE A 1 73 ? 23.613 -1.725 -18.772 1.00 95.50 73 ILE A C 1
ATOM 599 O O . ILE A 1 73 ? 23.296 -0.615 -19.200 1.00 95.50 73 ILE A O 1
ATOM 603 N N . ALA A 1 74 ? 24.721 -2.335 -19.209 1.00 93.31 74 ALA A N 1
ATOM 604 C CA . ALA A 1 74 ? 25.647 -1.704 -20.153 1.00 93.31 74 ALA A CA 1
ATOM 605 C C . ALA A 1 74 ? 24.996 -1.437 -21.519 1.00 93.31 74 ALA A C 1
ATOM 607 O O . ALA A 1 74 ? 25.269 -0.400 -22.143 1.00 93.31 74 ALA A O 1
ATOM 608 N N . SER A 1 75 ? 24.142 -2.373 -21.947 1.00 90.75 75 SER A N 1
ATOM 609 C CA . SER A 1 75 ? 23.388 -2.351 -23.205 1.00 90.75 75 SER A CA 1
ATOM 610 C C . SER A 1 75 ? 21.981 -1.755 -23.080 1.00 90.75 75 SER A C 1
ATOM 612 O O . SER A 1 75 ? 21.306 -1.590 -24.094 1.00 90.75 75 SER A O 1
ATOM 614 N N . ALA A 1 76 ? 21.553 -1.413 -21.862 1.00 97.06 76 ALA A N 1
ATOM 615 C CA . ALA A 1 76 ? 20.233 -0.866 -21.596 1.00 97.06 76 ALA A CA 1
ATOM 616 C C . ALA A 1 76 ? 20.069 0.573 -22.104 1.00 97.06 76 ALA A C 1
ATOM 618 O O . ALA A 1 76 ? 21.027 1.345 -22.236 1.00 97.06 76 ALA A O 1
ATOM 619 N N . ASP A 1 77 ? 18.812 0.947 -22.320 1.00 98.25 77 ASP A N 1
ATOM 620 C CA . ASP A 1 77 ? 18.433 2.315 -22.628 1.00 98.25 77 ASP A CA 1
ATOM 621 C C . ASP A 1 77 ? 18.574 3.228 -21.402 1.00 98.25 77 ASP A C 1
ATOM 623 O O . ASP A 1 77 ? 18.470 2.815 -20.245 1.00 98.25 77 ASP A O 1
ATOM 627 N N . SER A 1 78 ? 18.800 4.516 -21.660 1.00 98.06 78 SER A N 1
ATOM 628 C CA . SER A 1 78 ? 18.809 5.532 -20.602 1.00 98.06 78 SER A CA 1
ATOM 629 C C . SER A 1 78 ? 17.420 5.717 -19.980 1.00 98.06 78 SER A C 1
ATOM 631 O O . SER A 1 78 ? 16.400 5.525 -20.647 1.00 98.06 78 SER A O 1
ATOM 633 N N . PHE A 1 79 ? 17.370 6.182 -18.728 1.0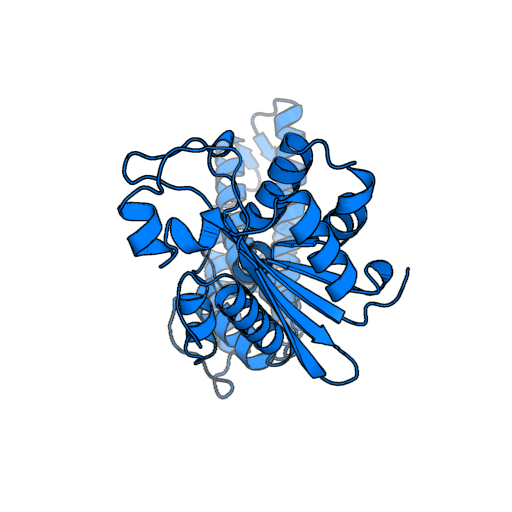0 98.50 79 PHE A N 1
ATOM 634 C CA . PHE A 1 79 ? 16.112 6.426 -18.013 1.00 98.50 79 PHE A CA 1
ATOM 635 C C . PHE A 1 79 ? 15.062 7.226 -18.818 1.00 98.50 79 PHE A C 1
ATOM 637 O O . PHE A 1 79 ? 13.913 6.785 -18.864 1.00 98.50 79 PHE A O 1
ATOM 644 N N . PRO A 1 80 ? 15.387 8.346 -19.507 1.00 98.50 80 PRO A N 1
ATOM 645 C CA . PRO A 1 80 ? 14.393 9.083 -20.292 1.00 98.50 80 PRO A CA 1
ATOM 646 C C . PRO A 1 80 ? 13.721 8.256 -21.391 1.00 98.50 80 PRO A C 1
ATOM 648 O O . PRO A 1 80 ? 12.517 8.410 -21.597 1.00 98.50 80 PRO A O 1
ATOM 651 N N . LEU A 1 81 ? 14.479 7.380 -22.061 1.00 98.56 81 LEU A N 1
ATOM 652 C CA . LEU A 1 81 ? 13.968 6.503 -23.118 1.00 98.56 81 LEU A CA 1
ATOM 653 C C . LEU A 1 81 ? 13.071 5.408 -22.536 1.00 98.56 81 LEU A C 1
ATOM 655 O O . LEU A 1 81 ? 11.961 5.203 -23.020 1.00 98.56 81 LEU A O 1
ATOM 659 N N . VAL A 1 82 ? 13.499 4.776 -21.438 1.00 98.69 82 VAL A N 1
ATOM 660 C CA . VAL A 1 82 ? 12.684 3.770 -20.738 1.00 98.69 82 VAL A CA 1
ATOM 661 C C . VAL A 1 82 ? 11.388 4.385 -20.205 1.00 98.69 82 VAL A C 1
ATOM 663 O O . VAL A 1 82 ? 10.327 3.771 -20.304 1.00 98.69 82 VAL A O 1
ATOM 666 N N . LEU A 1 83 ? 11.434 5.621 -19.700 1.00 98.62 83 LEU A N 1
ATOM 667 C CA . LEU A 1 83 ? 10.246 6.354 -19.266 1.00 98.62 83 LEU A CA 1
ATOM 668 C C . LEU A 1 83 ? 9.292 6.661 -20.433 1.00 98.62 83 LEU A C 1
ATOM 670 O O . LEU A 1 83 ? 8.075 6.590 -20.256 1.00 98.62 83 LEU A O 1
ATOM 674 N N . ASP A 1 84 ? 9.816 7.006 -21.613 1.00 98.44 84 ASP A N 1
ATOM 675 C CA . ASP A 1 84 ? 9.003 7.198 -22.820 1.00 98.44 84 ASP A CA 1
ATOM 676 C C . ASP A 1 84 ? 8.298 5.911 -23.240 1.00 98.44 84 ASP A C 1
ATOM 678 O O . ASP A 1 84 ? 7.085 5.917 -23.476 1.00 98.44 84 ASP A O 1
ATOM 682 N N . ASP A 1 85 ? 9.026 4.798 -23.255 1.00 98.69 85 ASP A N 1
ATOM 683 C CA . ASP A 1 85 ? 8.468 3.481 -23.541 1.00 98.69 85 ASP A CA 1
ATOM 684 C C . ASP A 1 85 ? 7.424 3.064 -22.504 1.00 98.69 85 ASP A C 1
ATOM 686 O O . ASP A 1 85 ? 6.366 2.544 -22.867 1.00 98.69 85 ASP A O 1
ATOM 690 N N . PHE A 1 86 ? 7.669 3.349 -21.225 1.00 98.69 86 PHE A N 1
ATOM 691 C CA . PHE A 1 86 ? 6.729 3.072 -20.146 1.00 98.69 86 PHE A CA 1
ATOM 692 C C . PHE A 1 86 ? 5.428 3.866 -20.313 1.00 98.69 86 PHE A C 1
ATOM 694 O O . PHE A 1 86 ? 4.336 3.294 -20.291 1.00 98.69 86 PHE A O 1
ATOM 701 N N . ILE A 1 87 ? 5.520 5.177 -20.561 1.00 98.12 87 ILE A N 1
ATOM 702 C CA . ILE A 1 87 ? 4.362 6.050 -20.813 1.00 98.12 87 ILE A CA 1
ATOM 703 C C . ILE A 1 87 ? 3.587 5.595 -22.055 1.00 98.12 87 ILE A C 1
ATOM 705 O O . ILE A 1 87 ? 2.353 5.525 -22.029 1.00 98.12 87 ILE A O 1
ATOM 709 N N . LYS A 1 88 ? 4.298 5.244 -23.130 1.00 98.25 88 LYS A N 1
ATOM 710 C CA . LYS A 1 88 ? 3.700 4.721 -24.361 1.00 98.25 88 LYS A CA 1
ATOM 711 C C . LYS A 1 88 ? 2.975 3.398 -24.116 1.00 98.25 88 LYS A C 1
ATOM 713 O O . LYS A 1 88 ? 1.858 3.223 -24.599 1.00 98.25 88 LYS A O 1
ATOM 718 N N . TRP A 1 89 ? 3.576 2.494 -23.346 1.00 98.56 89 TRP A N 1
ATOM 719 C CA . TRP A 1 89 ? 2.983 1.212 -22.973 1.00 98.56 89 TRP A CA 1
ATOM 720 C C . TRP A 1 89 ? 1.753 1.372 -22.068 1.00 98.56 89 TRP A C 1
ATOM 722 O O . TRP A 1 89 ? 0.761 0.661 -22.252 1.00 98.56 89 TRP A O 1
ATOM 732 N N . ILE A 1 90 ? 1.755 2.333 -21.135 1.00 97.75 90 ILE A N 1
ATOM 733 C CA . ILE A 1 90 ? 0.572 2.669 -20.326 1.00 97.75 90 ILE A CA 1
ATOM 734 C C . ILE A 1 90 ? -0.588 3.085 -21.239 1.00 97.75 90 ILE A C 1
ATOM 736 O O . ILE A 1 90 ? -1.718 2.624 -21.052 1.00 97.75 90 ILE A O 1
ATOM 740 N N . GLY A 1 91 ? -0.323 3.930 -22.237 1.00 96.38 91 GLY A N 1
ATOM 741 C CA . GLY A 1 91 ? -1.343 4.470 -23.130 1.00 96.38 91 GLY A CA 1
ATOM 742 C C . GLY A 1 91 ? -2.137 5.593 -22.457 1.00 96.38 91 GLY A C 1
ATOM 743 O O . GLY A 1 91 ? -1.612 6.680 -22.214 1.00 96.38 91 GLY A O 1
ATOM 744 N N . ASN A 1 92 ? -3.421 5.374 -22.153 1.00 93.88 92 ASN A N 1
ATOM 745 C CA . ASN A 1 92 ? -4.285 6.435 -21.625 1.00 93.88 92 ASN A CA 1
ATOM 746 C C . ASN A 1 92 ? -4.050 6.720 -20.126 1.00 93.88 92 ASN A C 1
ATOM 748 O O . ASN A 1 92 ? -4.803 6.287 -19.248 1.00 93.88 92 ASN A O 1
ATOM 752 N N . ILE A 1 93 ? -3.034 7.534 -19.825 1.00 94.50 93 ILE A N 1
ATOM 753 C CA . ILE A 1 93 ? -2.676 7.918 -18.449 1.00 94.50 93 ILE A CA 1
ATOM 754 C C . ILE A 1 93 ? -3.849 8.566 -17.688 1.00 94.50 93 ILE A C 1
ATOM 756 O O . ILE A 1 93 ? -4.024 8.332 -16.491 1.00 94.50 93 ILE A O 1
ATOM 760 N N . LYS A 1 94 ? -4.709 9.347 -18.359 1.00 93.88 94 LYS A N 1
ATOM 761 C CA . LYS A 1 94 ? -5.842 10.027 -17.697 1.00 93.88 94 LYS A CA 1
ATOM 762 C C . LYS A 1 94 ? -6.897 9.050 -17.167 1.00 93.88 94 LYS A C 1
ATOM 764 O O . LYS A 1 94 ? -7.606 9.400 -16.224 1.00 93.88 94 LYS A O 1
ATOM 769 N N . GLN A 1 95 ? -6.974 7.849 -17.739 1.00 96.31 95 GLN A N 1
ATOM 770 C CA . GLN A 1 95 ? -7.845 6.754 -17.298 1.00 96.31 95 GLN A CA 1
ATOM 771 C C . GLN A 1 95 ? -7.126 5.749 -16.382 1.00 96.31 95 GLN A C 1
ATOM 773 O O . GLN A 1 95 ? -7.720 4.759 -15.970 1.00 96.31 95 GLN A O 1
ATOM 778 N N . SER A 1 96 ? -5.865 5.998 -16.020 1.00 97.69 96 SER A N 1
ATOM 779 C CA . SER A 1 96 ? -5.068 5.080 -15.194 1.00 97.69 96 SER A CA 1
ATOM 780 C C . SER A 1 96 ? -5.119 5.448 -13.713 1.00 97.69 96 SER A C 1
ATOM 782 O O . SER A 1 96 ? -5.277 6.623 -13.369 1.00 97.69 96 SER A O 1
ATOM 784 N N . ARG A 1 97 ? -4.942 4.480 -12.817 1.00 98.31 97 ARG A N 1
ATOM 785 C CA . ARG A 1 97 ? -4.441 4.720 -11.453 1.00 98.31 97 ARG A CA 1
ATOM 786 C C . ARG A 1 97 ? -3.133 3.977 -11.275 1.00 98.31 97 ARG A C 1
ATOM 788 O O . ARG A 1 97 ? -2.997 2.873 -11.792 1.00 98.31 97 ARG A O 1
ATOM 795 N N . PHE A 1 98 ? -2.201 4.609 -10.577 1.00 98.69 98 PHE A N 1
ATOM 796 C CA . PHE A 1 98 ? -0.853 4.091 -10.402 1.00 98.69 98 PHE A CA 1
ATOM 797 C C . PHE A 1 98 ? -0.648 3.656 -8.965 1.00 98.69 98 PHE A C 1
ATOM 799 O O . PHE A 1 98 ? -1.121 4.324 -8.047 1.00 98.69 98 PHE A O 1
ATOM 806 N N . PHE A 1 99 ? 0.069 2.562 -8.793 1.00 98.75 99 PHE A N 1
ATOM 807 C CA . PHE A 1 99 ? 0.339 1.957 -7.507 1.00 98.75 99 PHE A CA 1
ATOM 808 C C . PHE A 1 99 ? 1.773 1.450 -7.491 1.00 98.75 99 PHE A C 1
ATOM 810 O O . PHE A 1 99 ? 2.301 1.023 -8.515 1.00 98.75 99 PHE A O 1
ATOM 817 N N . SER A 1 100 ? 2.359 1.436 -6.313 1.00 98.25 100 SER A N 1
ATOM 818 C CA . SER A 1 100 ? 3.501 0.591 -5.987 1.00 98.25 100 SER A CA 1
ATOM 819 C C . SER A 1 100 ? 3.267 0.031 -4.592 1.00 98.25 100 SER A C 1
ATOM 821 O O . SER A 1 100 ? 2.321 0.444 -3.896 1.00 98.25 100 SER A O 1
ATOM 823 N N . TRP A 1 101 ? 4.091 -0.933 -4.179 1.00 97.88 101 TRP A N 1
ATOM 824 C CA . TRP A 1 101 ? 3.985 -1.432 -2.818 1.00 97.88 101 TRP A CA 1
ATOM 825 C C . TRP A 1 101 ? 4.300 -0.307 -1.836 1.00 97.88 101 TRP A C 1
ATOM 827 O O . TRP A 1 101 ? 3.480 -0.049 -0.969 1.00 97.88 101 TRP A O 1
ATOM 837 N N . SER A 1 102 ? 5.385 0.449 -2.025 1.00 95.94 102 SER A N 1
ATOM 838 C CA . SER A 1 102 ? 5.756 1.555 -1.131 1.00 95.94 102 SER A CA 1
ATOM 839 C C . SER A 1 102 ? 5.967 2.877 -1.868 1.00 95.94 102 SER A C 1
ATOM 841 O O . SER A 1 102 ? 6.269 2.908 -3.056 1.00 95.94 102 SER A O 1
ATOM 843 N N . SER A 1 103 ? 5.908 3.999 -1.148 1.00 96.06 103 SER A N 1
ATOM 844 C CA . SER A 1 103 ? 6.236 5.330 -1.691 1.00 96.06 103 SER A CA 1
ATOM 845 C C . SER A 1 103 ? 7.689 5.520 -2.154 1.00 96.06 103 SER A C 1
ATOM 847 O O . SER A 1 103 ? 8.007 6.578 -2.710 1.00 96.06 103 SER A O 1
ATOM 849 N N . ASN A 1 104 ? 8.562 4.521 -1.995 1.00 95.81 104 ASN A N 1
ATOM 850 C CA . ASN A 1 104 ? 9.927 4.575 -2.515 1.00 95.81 104 ASN A CA 1
ATOM 851 C C . ASN A 1 104 ? 9.955 4.635 -4.048 1.00 95.81 104 ASN A C 1
ATOM 853 O O . ASN A 1 104 ? 10.739 5.406 -4.594 1.00 95.81 104 ASN A O 1
ATOM 857 N N . ASP A 1 105 ? 9.075 3.909 -4.740 1.00 97.19 105 ASP A N 1
ATOM 858 C CA . ASP A 1 105 ? 9.096 3.806 -6.207 1.00 97.19 105 ASP A CA 1
ATOM 859 C C . ASP A 1 105 ? 8.671 5.104 -6.889 1.00 97.19 105 ASP A C 1
ATOM 861 O O . ASP A 1 105 ? 9.301 5.563 -7.844 1.00 97.19 105 ASP A O 1
ATOM 865 N N . ILE A 1 106 ? 7.629 5.763 -6.365 1.00 97.88 106 ILE A N 1
ATOM 866 C CA . ILE A 1 106 ? 7.240 7.085 -6.866 1.00 97.88 106 ILE A CA 1
ATOM 867 C C . ILE A 1 106 ? 8.323 8.124 -6.562 1.00 97.88 106 ILE A C 1
ATOM 869 O O . ILE A 1 106 ? 8.605 8.973 -7.403 1.00 97.88 106 ILE A O 1
ATOM 873 N N . SER A 1 107 ? 8.971 8.032 -5.397 1.00 97.44 107 SER A N 1
ATOM 874 C CA . SER A 1 107 ? 10.065 8.934 -5.025 1.00 97.44 107 SER A CA 1
ATOM 875 C C . SER A 1 107 ? 11.282 8.735 -5.937 1.00 97.44 107 SER A C 1
ATOM 877 O O . SER A 1 107 ? 11.912 9.718 -6.334 1.00 97.44 107 SER A O 1
ATOM 879 N N . ARG A 1 108 ? 11.562 7.488 -6.344 1.00 97.56 108 ARG A N 1
ATOM 880 C CA . ARG A 1 108 ? 12.631 7.140 -7.288 1.00 97.56 108 ARG A CA 1
ATOM 881 C C . ARG A 1 108 ? 12.335 7.700 -8.672 1.00 97.56 108 ARG A C 1
ATOM 883 O O . ARG A 1 108 ? 13.190 8.374 -9.241 1.00 97.56 108 ARG A O 1
ATOM 890 N N . LEU A 1 109 ? 11.101 7.531 -9.159 1.00 98.12 109 LEU A N 1
ATOM 891 C CA . LEU A 1 109 ? 10.647 8.116 -10.424 1.00 98.12 109 LEU A CA 1
ATOM 892 C C . LEU A 1 109 ? 10.851 9.639 -10.455 1.00 98.12 109 LEU A C 1
ATOM 894 O O . LEU A 1 109 ? 11.314 10.178 -11.458 1.00 98.12 109 LEU A O 1
ATOM 898 N N . GLU A 1 110 ? 10.507 10.344 -9.371 1.00 97.69 110 GLU A N 1
ATOM 899 C CA . GLU A 1 110 ? 10.701 11.796 -9.281 1.00 97.69 110 GLU A CA 1
ATOM 900 C C . GLU A 1 110 ? 12.180 12.191 -9.281 1.00 97.69 110 GLU A C 1
ATOM 902 O O . GLU A 1 110 ? 12.553 13.178 -9.922 1.00 97.69 110 GLU A O 1
ATOM 907 N N . LEU A 1 111 ? 13.014 11.433 -8.569 1.00 97.25 111 LEU A N 1
ATOM 908 C CA . LEU A 1 111 ? 14.432 11.728 -8.424 1.00 97.25 111 LEU A CA 1
ATOM 909 C C . LEU A 1 111 ? 15.218 11.442 -9.710 1.00 97.25 111 LEU A C 1
ATOM 911 O O . LEU A 1 111 ? 16.026 12.281 -10.102 1.00 97.25 111 LEU A O 1
ATOM 915 N N . ASP A 1 112 ? 14.950 10.331 -10.404 1.00 97.75 112 ASP A N 1
ATOM 916 C CA . ASP A 1 112 ? 15.560 10.051 -11.714 1.00 97.75 112 ASP A CA 1
ATOM 917 C C . ASP A 1 112 ? 15.062 11.010 -12.794 1.00 97.75 112 ASP A C 1
ATOM 919 O O . ASP A 1 112 ? 15.847 11.497 -13.606 1.00 97.75 112 ASP A O 1
ATOM 923 N N . ALA A 1 113 ? 13.777 11.374 -12.778 1.00 97.75 113 ALA A N 1
ATOM 924 C CA . ALA A 1 113 ? 13.276 12.399 -13.686 1.00 97.75 113 ALA A CA 1
ATOM 925 C C . ALA A 1 113 ? 13.990 13.739 -13.468 1.00 97.75 113 ALA A C 1
ATOM 927 O O . ALA A 1 113 ? 14.384 14.388 -14.435 1.00 97.75 113 ALA A O 1
ATOM 928 N N . PHE A 1 114 ? 14.194 14.139 -12.212 1.00 97.00 114 PHE A N 1
ATOM 929 C CA . PHE A 1 114 ? 14.948 15.346 -11.895 1.00 97.00 114 PHE A CA 1
ATOM 930 C C . PHE A 1 114 ? 16.416 15.236 -12.318 1.00 97.00 114 PHE A C 1
ATOM 932 O O . PHE A 1 114 ? 16.934 16.165 -12.929 1.00 97.00 114 PHE A O 1
ATOM 939 N N . SER A 1 115 ? 17.081 14.114 -12.025 1.00 96.12 115 SER A N 1
ATOM 940 C CA . SER A 1 115 ? 18.499 13.943 -12.341 1.00 96.12 115 SER A CA 1
ATOM 941 C C . SER A 1 115 ? 18.742 13.951 -13.852 1.00 96.12 115 SER A C 1
ATOM 943 O O . SER A 1 115 ? 19.752 14.491 -14.289 1.00 96.12 115 SER A O 1
ATOM 945 N N . HIS A 1 116 ? 17.836 13.395 -14.661 1.00 97.00 116 HIS A N 1
ATOM 946 C CA . HIS A 1 116 ? 17.932 13.327 -16.124 1.00 97.00 116 HIS A CA 1
ATOM 947 C C . HIS A 1 116 ? 17.294 14.515 -16.869 1.00 97.00 116 HIS A C 1
ATOM 949 O O . HIS A 1 116 ? 17.034 14.402 -18.067 1.00 97.00 116 HIS A O 1
ATOM 955 N N . ASP A 1 117 ? 17.018 15.633 -16.188 1.00 97.12 117 ASP A N 1
ATOM 956 C CA . ASP A 1 117 ? 16.410 16.834 -16.782 1.00 97.12 117 ASP A CA 1
ATOM 957 C C . ASP A 1 117 ? 15.059 16.565 -17.485 1.00 97.12 117 ASP A C 1
ATOM 959 O O . ASP A 1 117 ? 14.646 17.268 -18.412 1.00 97.12 117 ASP A O 1
ATOM 963 N N . VAL A 1 118 ? 14.325 15.543 -17.032 1.00 97.69 118 VAL A N 1
ATOM 964 C CA . VAL A 1 118 ? 12.993 15.222 -17.544 1.00 97.69 118 VAL A CA 1
ATOM 965 C C . VAL A 1 118 ? 11.988 16.251 -17.013 1.00 97.69 118 VAL A C 1
ATOM 967 O O . VAL A 1 118 ? 11.876 16.451 -15.798 1.00 97.69 118 VAL A O 1
ATOM 970 N N . PRO A 1 119 ? 11.174 16.885 -17.881 1.00 96.75 119 PRO A N 1
ATOM 971 C CA . PRO A 1 119 ? 10.185 17.858 -17.437 1.00 96.75 119 PRO A CA 1
ATOM 972 C C . PRO A 1 119 ? 9.194 17.264 -16.430 1.00 96.75 119 PRO A C 1
ATOM 974 O O . PRO A 1 119 ? 8.555 16.244 -16.694 1.00 96.75 119 PRO A O 1
ATOM 977 N N . ARG A 1 120 ? 8.965 17.963 -15.308 1.00 94.69 120 ARG A N 1
ATOM 978 C CA . ARG A 1 120 ? 7.982 17.555 -14.281 1.00 94.69 120 ARG A CA 1
ATOM 979 C C . ARG A 1 120 ? 6.584 17.309 -14.852 1.00 94.69 120 ARG A C 1
ATOM 981 O O . ARG A 1 120 ? 5.853 16.465 -14.344 1.00 94.69 120 ARG A O 1
ATOM 988 N N . SER A 1 121 ? 6.209 18.019 -15.917 1.00 95.94 121 SER A N 1
ATOM 989 C CA . SER A 1 121 ? 4.932 17.841 -16.619 1.00 95.94 121 SER A CA 1
ATOM 990 C C . SER A 1 121 ? 4.751 16.440 -17.213 1.00 95.94 121 SER A C 1
ATOM 992 O O . SER A 1 121 ? 3.612 16.001 -17.351 1.00 95.94 121 SER A O 1
ATOM 994 N N . LYS A 1 122 ? 5.843 15.726 -17.520 1.00 96.19 122 LYS A N 1
ATOM 995 C CA . LYS A 1 122 ? 5.823 14.364 -18.067 1.00 96.19 122 LYS A CA 1
ATOM 996 C C . LYS A 1 122 ? 5.424 13.327 -17.013 1.00 96.19 122 LYS A C 1
ATOM 998 O O . LYS A 1 122 ? 4.635 12.437 -17.306 1.00 96.19 122 LYS A O 1
ATOM 1003 N N . ILE A 1 123 ? 5.898 13.488 -15.774 1.00 96.44 123 ILE A N 1
ATOM 1004 C CA . ILE A 1 123 ? 5.619 12.566 -14.655 1.00 96.44 123 ILE A CA 1
ATOM 1005 C C . ILE A 1 123 ? 4.437 13.001 -13.774 1.00 96.44 123 ILE A C 1
ATOM 1007 O O . ILE A 1 123 ? 3.834 12.174 -13.089 1.00 96.44 123 ILE A O 1
ATOM 1011 N N . ALA A 1 124 ? 4.053 14.282 -13.803 1.00 96.62 124 ALA A N 1
ATOM 1012 C CA . ALA A 1 124 ? 2.950 14.817 -13.002 1.00 96.62 124 ALA A CA 1
ATOM 1013 C C . ALA A 1 124 ? 1.623 14.044 -13.169 1.00 96.62 124 ALA A C 1
ATOM 1015 O O . ALA A 1 124 ? 0.945 13.825 -12.164 1.00 96.62 124 ALA A O 1
ATOM 1016 N N . PRO A 1 125 ? 1.230 13.575 -14.371 1.00 95.38 125 PRO A N 1
ATOM 1017 C CA . PRO A 1 125 ? 0.038 12.746 -14.531 1.00 95.38 125 PRO A CA 1
ATOM 1018 C C . PRO A 1 125 ? 0.082 11.416 -13.761 1.00 95.38 125 PRO A C 1
ATOM 1020 O O . PRO A 1 125 ? -0.958 10.994 -13.252 1.00 95.38 125 PRO A O 1
ATOM 1023 N N . ILE A 1 126 ? 1.260 10.790 -13.649 1.00 97.06 126 ILE A N 1
ATOM 1024 C CA . ILE A 1 126 ? 1.478 9.568 -12.860 1.00 97.06 126 ILE A CA 1
ATOM 1025 C C . ILE A 1 126 ? 1.371 9.918 -11.373 1.00 97.06 126 ILE A C 1
ATOM 1027 O O . ILE A 1 126 ? 0.513 9.381 -10.674 1.00 97.06 126 ILE A O 1
ATOM 1031 N N . LYS A 1 127 ? 2.147 10.911 -10.917 1.00 96.75 127 LYS A N 1
ATOM 1032 C CA . LYS A 1 127 ? 2.174 11.365 -9.516 1.00 96.75 127 LYS A CA 1
ATOM 1033 C C . LYS A 1 127 ? 0.797 11.767 -8.986 1.00 96.75 127 LYS A C 1
ATOM 1035 O O . LYS A 1 127 ? 0.384 11.338 -7.915 1.00 96.75 127 LYS A O 1
ATOM 1040 N N . ASN A 1 128 ? 0.048 12.563 -9.744 1.00 96.25 128 ASN A N 1
ATOM 1041 C CA . ASN A 1 128 ? -1.262 13.069 -9.321 1.00 96.25 128 ASN A CA 1
ATOM 1042 C C . ASN A 1 128 ? -2.335 11.970 -9.227 1.00 96.25 128 ASN A C 1
ATOM 1044 O O . ASN A 1 128 ? -3.455 12.223 -8.779 1.00 96.25 128 ASN A O 1
ATOM 1048 N N . ARG A 1 129 ? -2.035 10.763 -9.715 1.00 96.81 129 ARG A N 1
ATOM 1049 C CA . ARG A 1 129 ? -2.949 9.617 -9.750 1.00 96.81 129 ARG A CA 1
ATOM 1050 C C . ARG A 1 129 ? -2.341 8.378 -9.088 1.00 96.81 129 ARG A C 1
ATOM 1052 O O . ARG A 1 129 ? -2.884 7.288 -9.278 1.00 96.81 129 ARG A O 1
ATOM 1059 N N . TYR A 1 130 ? -1.258 8.575 -8.341 1.00 98.25 130 TYR A N 1
ATOM 1060 C CA . TYR A 1 130 ? -0.515 7.559 -7.616 1.00 98.25 130 TYR A CA 1
ATOM 1061 C C . TYR A 1 130 ? -1.139 7.264 -6.248 1.00 98.25 130 TYR A C 1
ATOM 1063 O O . TYR A 1 130 ? -1.723 8.141 -5.606 1.00 98.25 130 TYR A O 1
ATOM 1071 N N . VAL A 1 131 ? -0.988 6.018 -5.809 1.00 98.25 131 VAL A N 1
ATOM 1072 C CA . VAL A 1 131 ? -1.435 5.499 -4.525 1.00 98.25 131 VAL A CA 1
ATOM 1073 C C . VAL A 1 131 ? -0.332 4.626 -3.926 1.00 98.25 131 VAL A C 1
ATOM 1075 O O . VAL A 1 131 ? 0.082 3.646 -4.536 1.00 98.25 131 VAL A O 1
ATOM 1078 N N . ASP A 1 132 ? 0.090 4.946 -2.702 1.00 97.81 132 ASP A N 1
ATOM 1079 C CA . ASP A 1 132 ? 0.921 4.060 -1.876 1.00 97.81 132 ASP A CA 1
ATOM 1080 C C . ASP A 1 132 ? 0.033 2.933 -1.329 1.00 97.81 132 ASP A C 1
ATOM 1082 O O . ASP A 1 132 ? -0.815 3.162 -0.452 1.00 97.81 132 ASP A O 1
ATOM 1086 N N . PHE A 1 133 ? 0.155 1.734 -1.906 1.00 98.12 133 PHE A N 1
ATOM 1087 C CA . PHE A 1 133 ? -0.754 0.646 -1.569 1.00 98.12 133 PHE A CA 1
ATOM 1088 C C . PHE A 1 133 ? -0.430 0.016 -0.211 1.00 98.12 133 PHE A C 1
ATOM 1090 O O . PHE A 1 133 ? -1.367 -0.266 0.541 1.00 98.12 133 PHE A O 1
ATOM 1097 N N . GLN A 1 134 ? 0.844 -0.116 0.180 1.00 97.50 134 GLN A N 1
ATOM 1098 C CA . GLN A 1 134 ? 1.214 -0.613 1.510 1.00 97.50 134 GLN A CA 1
ATOM 1099 C C . GLN A 1 134 ? 0.677 0.300 2.611 1.00 97.50 134 GLN A C 1
ATOM 1101 O O . GLN A 1 134 ? 0.225 -0.209 3.636 1.00 97.50 134 GLN A O 1
ATOM 1106 N N . ALA A 1 135 ? 0.643 1.623 2.422 1.00 95.75 135 ALA A N 1
ATOM 1107 C CA . ALA A 1 135 ? 0.045 2.530 3.402 1.00 95.75 135 ALA A CA 1
ATOM 1108 C C . ALA A 1 135 ? -1.458 2.257 3.604 1.00 95.75 135 ALA A C 1
ATOM 1110 O O . ALA A 1 135 ? -1.946 2.230 4.739 1.00 95.75 135 ALA A O 1
ATOM 1111 N N . ILE A 1 136 ? -2.202 2.008 2.519 1.00 95.31 136 ILE A N 1
ATOM 1112 C CA . ILE A 1 136 ? -3.621 1.623 2.594 1.00 95.31 136 ILE A CA 1
ATOM 1113 C C . ILE A 1 136 ? -3.766 0.256 3.260 1.00 95.31 136 ILE A C 1
ATOM 1115 O O . ILE A 1 136 ? -4.587 0.098 4.167 1.00 95.31 136 ILE A O 1
ATOM 1119 N N . PHE A 1 137 ? -2.972 -0.716 2.822 1.00 95.94 137 PHE A N 1
ATOM 1120 C CA . PHE A 1 137 ? -3.023 -2.089 3.296 1.00 95.94 137 PHE A CA 1
ATOM 1121 C C . PHE A 1 137 ? -2.698 -2.183 4.789 1.00 95.94 137 PHE A C 1
ATOM 1123 O O . PHE A 1 137 ? -3.435 -2.798 5.555 1.00 95.94 137 PHE A O 1
ATOM 1130 N N . SER A 1 138 ? -1.656 -1.490 5.238 1.00 93.62 138 SER A N 1
ATOM 1131 C CA . SER A 1 138 ? -1.242 -1.482 6.643 1.00 93.62 138 SER A CA 1
ATOM 1132 C C . SER A 1 138 ? -2.242 -0.723 7.517 1.00 93.62 138 SER A C 1
ATOM 1134 O O . SER A 1 138 ? -2.541 -1.087 8.650 1.00 93.62 138 SER A O 1
ATOM 1136 N N . LYS A 1 139 ? -2.864 0.331 6.980 1.00 91.81 139 LYS A N 1
ATOM 1137 C CA . LYS A 1 139 ? -3.929 1.007 7.718 1.00 91.81 139 LYS A CA 1
ATOM 1138 C C . LYS A 1 139 ? -5.157 0.113 7.896 1.00 91.81 139 LYS A C 1
ATOM 1140 O O . LYS A 1 139 ? -5.776 0.181 8.949 1.00 91.81 139 LYS A O 1
ATOM 1145 N N . ARG A 1 140 ? -5.525 -0.676 6.880 1.00 90.81 140 ARG A N 1
ATOM 1146 C CA . ARG A 1 140 ? -6.838 -1.345 6.800 1.00 90.81 140 ARG A CA 1
ATOM 1147 C C . ARG A 1 140 ? -6.827 -2.847 7.076 1.00 90.81 140 ARG A C 1
ATOM 1149 O O . ARG A 1 140 ? -7.900 -3.409 7.251 1.00 90.81 140 ARG A O 1
ATOM 1156 N N . VAL A 1 141 ? -5.666 -3.496 7.051 1.00 90.31 141 VAL A N 1
ATOM 1157 C CA . VAL A 1 141 ? -5.548 -4.965 7.074 1.00 90.31 141 VAL A CA 1
ATOM 1158 C C . VAL A 1 141 ? -4.460 -5.429 8.028 1.00 90.31 141 VAL A C 1
ATOM 1160 O O . VAL A 1 141 ? -4.731 -6.268 8.875 1.00 90.31 141 VAL A O 1
ATOM 1163 N N . SER A 1 142 ? -3.253 -4.863 7.944 1.00 85.69 142 SER A N 1
ATOM 1164 C CA . SER A 1 142 ? -2.090 -5.320 8.716 1.00 85.69 142 SER A CA 1
ATOM 1165 C C . SER A 1 142 ? -1.555 -4.222 9.628 1.00 85.69 142 SER A C 1
ATOM 1167 O O . SER A 1 142 ? -1.058 -3.215 9.155 1.00 85.69 142 SER A O 1
ATOM 1169 N N . LYS A 1 143 ? -1.575 -4.418 10.949 1.00 80.00 143 LYS A N 1
ATOM 1170 C CA . LYS A 1 143 ? -1.124 -3.429 11.953 1.00 80.00 143 LYS A CA 1
ATOM 1171 C C . LYS A 1 143 ? 0.319 -2.913 11.754 1.00 80.00 143 LYS A C 1
ATOM 1173 O O . LYS A 1 143 ? 0.698 -1.902 12.350 1.00 80.00 143 LYS A O 1
ATOM 1178 N N . THR A 1 144 ? 1.122 -3.608 10.952 1.00 87.12 144 THR A N 1
ATOM 1179 C CA . THR A 1 144 ? 2.488 -3.257 10.538 1.00 87.12 144 THR A CA 1
ATOM 1180 C C . THR A 1 144 ? 2.603 -3.238 9.014 1.00 87.12 144 THR A C 1
ATOM 1182 O O . THR A 1 144 ? 1.765 -3.821 8.331 1.00 87.12 144 THR A O 1
ATOM 1185 N N . ASN A 1 145 ? 3.666 -2.618 8.490 1.00 90.88 145 ASN A N 1
ATOM 1186 C CA . ASN A 1 145 ? 3.996 -2.640 7.064 1.00 90.88 145 ASN A CA 1
ATOM 1187 C C . ASN A 1 145 ? 4.504 -4.037 6.669 1.00 90.88 145 ASN A C 1
ATOM 1189 O O . ASN A 1 145 ? 5.630 -4.381 7.044 1.00 90.88 145 ASN A O 1
ATOM 1193 N N . PRO A 1 146 ? 3.716 -4.862 5.955 1.00 93.50 146 PRO A N 1
ATOM 1194 C CA . PRO A 1 146 ? 4.159 -6.190 5.561 1.00 93.50 146 PRO A CA 1
ATOM 1195 C C . PRO A 1 146 ? 5.048 -6.119 4.311 1.00 93.50 146 PRO A C 1
ATOM 1197 O O . PRO A 1 146 ? 4.959 -5.171 3.525 1.00 93.50 146 PRO A O 1
ATOM 1200 N N . SER A 1 147 ? 5.891 -7.135 4.099 1.00 95.06 147 SER A N 1
ATOM 1201 C CA . SER A 1 147 ? 6.469 -7.381 2.770 1.00 95.06 147 SER A CA 1
ATOM 1202 C C . SER A 1 147 ? 5.375 -7.849 1.804 1.00 95.06 147 SER A C 1
ATOM 1204 O O . SER A 1 147 ? 4.285 -8.235 2.245 1.00 95.06 147 SER A O 1
ATOM 1206 N N . VAL A 1 148 ? 5.660 -7.839 0.500 1.00 96.00 148 VAL A N 1
ATOM 1207 C CA . VAL A 1 148 ? 4.735 -8.359 -0.518 1.00 96.00 148 VAL A CA 1
ATOM 1208 C C . VAL A 1 148 ? 4.392 -9.822 -0.217 1.00 96.00 148 VAL A C 1
ATOM 1210 O O . VAL A 1 148 ? 3.222 -10.192 -0.213 1.00 96.00 148 VAL A O 1
ATOM 1213 N N . GLU A 1 149 ? 5.371 -10.652 0.148 1.00 95.94 149 GLU A N 1
ATOM 1214 C CA . GLU A 1 149 ? 5.130 -12.069 0.447 1.00 95.94 149 GLU A CA 1
ATOM 1215 C C . GLU A 1 149 ? 4.285 -12.273 1.699 1.00 95.94 149 GLU A C 1
ATOM 1217 O O . GLU A 1 149 ? 3.369 -13.092 1.694 1.00 95.94 149 GLU A O 1
ATOM 1222 N N . ASN A 1 150 ? 4.546 -11.506 2.760 1.00 95.56 150 ASN A N 1
ATOM 1223 C CA . ASN A 1 150 ? 3.735 -11.586 3.971 1.00 95.56 150 ASN A CA 1
ATOM 1224 C C . ASN A 1 150 ? 2.293 -11.144 3.694 1.00 95.56 150 ASN A C 1
ATOM 1226 O O . ASN A 1 150 ? 1.358 -11.741 4.220 1.00 95.56 150 ASN A O 1
ATOM 1230 N N . ALA A 1 151 ? 2.096 -10.130 2.849 1.00 97.06 151 ALA A N 1
ATOM 1231 C CA . ALA A 1 151 ? 0.767 -9.692 2.447 1.00 97.06 151 ALA A CA 1
ATOM 1232 C C . ALA A 1 151 ? 0.039 -10.733 1.584 1.00 97.06 151 ALA A C 1
ATOM 1234 O O . ALA A 1 151 ? -1.142 -10.976 1.819 1.00 97.06 151 ALA A O 1
ATOM 1235 N N . LEU A 1 152 ? 0.728 -11.388 0.644 1.00 97.69 152 LEU A N 1
ATOM 1236 C CA . LEU A 1 152 ? 0.185 -12.517 -0.120 1.00 97.69 152 LEU A CA 1
ATOM 1237 C C . LEU A 1 152 ? -0.223 -13.675 0.797 1.00 97.69 152 LEU A C 1
ATOM 1239 O O . LEU A 1 152 ? -1.322 -14.213 0.656 1.00 97.69 152 LEU A O 1
ATOM 1243 N N . ALA A 1 153 ? 0.623 -14.012 1.773 1.00 96.25 153 ALA A N 1
ATOM 1244 C CA . ALA A 1 153 ? 0.377 -15.102 2.710 1.00 96.25 153 ALA A CA 1
ATOM 1245 C C . ALA A 1 153 ? -0.897 -14.884 3.541 1.00 96.25 153 ALA A C 1
ATOM 1247 O O . ALA A 1 153 ? -1.619 -15.845 3.798 1.00 96.25 153 ALA A O 1
ATOM 1248 N N . LEU A 1 154 ? -1.237 -13.633 3.889 1.00 94.69 154 LEU A N 1
ATOM 1249 C CA . LEU A 1 154 ? -2.513 -13.316 4.549 1.00 94.69 154 LEU A CA 1
ATOM 1250 C C . LEU A 1 154 ? -3.728 -13.722 3.701 1.00 94.69 154 LEU A C 1
ATOM 1252 O O . LEU A 1 154 ? -4.768 -14.066 4.253 1.00 94.69 154 LEU A O 1
ATOM 1256 N N . TYR A 1 155 ? -3.596 -13.717 2.372 1.00 96.00 155 TYR A N 1
ATOM 1257 C CA . TYR A 1 155 ? -4.627 -14.188 1.448 1.00 96.00 155 TYR A CA 1
ATOM 1258 C C . TYR A 1 155 ? -4.446 -15.653 1.025 1.00 96.00 155 TYR A C 1
ATOM 1260 O O . TYR A 1 155 ? -5.186 -16.123 0.161 1.00 96.00 155 TYR A O 1
ATOM 1268 N N . GLY A 1 156 ? -3.507 -16.394 1.619 1.00 95.75 156 GLY A N 1
ATOM 1269 C CA . GLY A 1 156 ? -3.192 -17.767 1.212 1.00 95.75 156 GLY A CA 1
ATOM 1270 C C . GLY A 1 156 ? -2.548 -17.861 -0.176 1.00 95.75 156 GLY A C 1
ATOM 1271 O O . GLY A 1 156 ? -2.571 -18.922 -0.793 1.00 95.75 156 GLY A O 1
ATOM 1272 N N . LEU A 1 157 ? -1.995 -16.756 -0.682 1.00 97.19 157 LEU A N 1
ATOM 1273 C CA . LEU A 1 157 ? -1.305 -16.697 -1.965 1.00 97.19 157 LEU A CA 1
ATOM 1274 C C . LEU A 1 157 ? 0.200 -16.902 -1.763 1.00 97.19 157 LEU A C 1
ATOM 1276 O O . LEU A 1 157 ? 0.777 -16.470 -0.766 1.00 97.19 157 LEU A O 1
ATOM 1280 N N . GLN A 1 158 ? 0.846 -17.526 -2.744 1.00 97.44 158 GLN A N 1
ATOM 1281 C CA . GLN A 1 158 ? 2.305 -17.603 -2.832 1.00 97.44 158 GLN A CA 1
ATOM 1282 C C . GLN A 1 158 ? 2.832 -16.546 -3.801 1.00 97.44 158 GLN A C 1
ATOM 1284 O O . GLN A 1 158 ? 2.109 -16.124 -4.709 1.00 97.44 158 GLN A O 1
ATOM 1289 N N . PHE A 1 159 ? 4.075 -16.111 -3.597 1.00 97.50 159 PHE A N 1
ATOM 1290 C CA . PHE A 1 159 ? 4.756 -15.215 -4.528 1.00 97.50 159 PHE A CA 1
ATOM 1291 C C . PHE A 1 159 ? 4.995 -15.936 -5.857 1.00 97.50 159 PHE A C 1
ATOM 1293 O O . PHE A 1 159 ? 5.497 -17.058 -5.865 1.00 97.50 159 PHE A O 1
ATOM 1300 N N . GLU A 1 160 ? 4.621 -15.298 -6.963 1.00 97.62 160 GLU A N 1
ATOM 1301 C CA . GLU A 1 160 ? 4.814 -15.842 -8.309 1.00 97.62 160 GLU A CA 1
ATOM 1302 C C . GLU A 1 160 ? 5.974 -15.145 -9.026 1.00 97.62 160 GLU A C 1
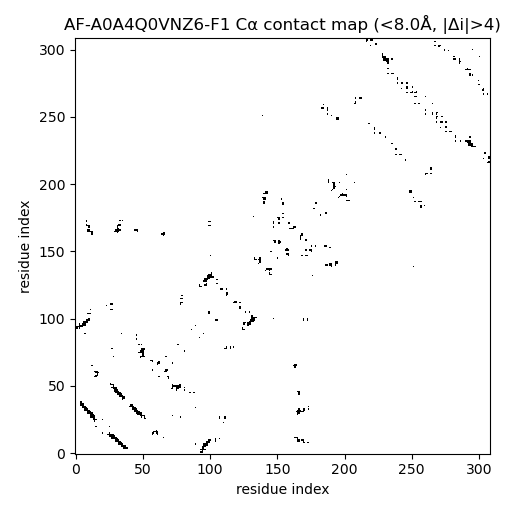ATOM 1304 O O . GLU A 1 160 ? 6.013 -13.917 -9.080 1.00 97.62 160 GLU A O 1
ATOM 1309 N N . GLY A 1 161 ? 6.875 -15.936 -9.613 1.00 95.44 161 GLY A N 1
ATOM 1310 C CA . GLY A 1 161 ? 8.060 -15.448 -10.319 1.00 95.44 161 GLY A CA 1
ATOM 1311 C C . GLY A 1 161 ? 9.280 -15.243 -9.422 1.00 95.44 161 GLY A C 1
ATOM 1312 O O . GLY A 1 161 ? 9.317 -15.685 -8.272 1.00 95.44 161 GLY A O 1
ATOM 1313 N N . ASP A 1 162 ? 10.294 -14.590 -9.980 1.00 92.56 162 ASP A N 1
ATOM 1314 C CA . ASP A 1 162 ? 11.564 -14.336 -9.302 1.00 92.56 162 ASP A CA 1
ATOM 1315 C C . ASP A 1 162 ? 11.444 -13.133 -8.364 1.00 92.56 162 ASP A C 1
ATOM 1317 O O . ASP A 1 162 ? 10.924 -12.084 -8.748 1.00 92.56 162 ASP A O 1
ATOM 1321 N N . LYS A 1 163 ? 11.935 -13.279 -7.132 1.00 86.56 163 LYS A N 1
ATOM 1322 C CA . LYS A 1 163 ? 12.010 -12.169 -6.173 1.00 86.56 163 LYS A CA 1
ATOM 1323 C C . LYS A 1 163 ? 13.033 -11.135 -6.633 1.00 86.56 163 LYS A C 1
ATOM 1325 O O . LYS A 1 163 ? 14.052 -11.524 -7.200 1.00 86.56 163 LYS A O 1
ATOM 1330 N N . HIS A 1 164 ? 12.783 -9.858 -6.332 1.00 86.06 164 HIS A N 1
ATOM 1331 C CA . HIS A 1 164 ? 13.638 -8.733 -6.748 1.00 86.06 164 HIS A CA 1
ATOM 1332 C C . HIS A 1 164 ? 13.737 -8.583 -8.273 1.00 86.06 164 HIS A C 1
ATOM 1334 O O . HIS A 1 164 ? 14.697 -8.047 -8.829 1.00 86.06 164 HIS A O 1
ATOM 1340 N N . ASN A 1 165 ? 12.725 -9.105 -8.966 1.00 95.44 165 ASN A N 1
ATOM 1341 C CA . ASN A 1 165 ? 12.421 -8.729 -10.326 1.00 95.44 165 ASN A CA 1
ATOM 1342 C C . ASN A 1 165 ? 11.197 -7.804 -10.253 1.00 95.44 165 ASN A C 1
ATOM 1344 O O . ASN A 1 165 ? 10.092 -8.274 -9.953 1.00 95.44 165 ASN A O 1
ATOM 1348 N N . PRO A 1 166 ? 11.353 -6.518 -10.606 1.00 97.44 166 PRO A N 1
ATOM 1349 C CA . PRO A 1 166 ? 10.350 -5.498 -10.324 1.00 97.44 166 PRO A CA 1
ATOM 1350 C C . PRO A 1 166 ? 9.028 -5.758 -11.061 1.00 97.44 166 PRO A C 1
ATOM 1352 O O . PRO A 1 166 ? 7.959 -5.319 -10.639 1.00 97.44 166 PRO A O 1
ATOM 1355 N N . MET A 1 167 ? 9.051 -6.502 -12.174 1.00 98.31 167 MET A N 1
ATOM 1356 C CA . MET A 1 167 ? 7.826 -6.866 -12.887 1.00 98.31 167 MET A CA 1
ATOM 1357 C C . MET A 1 167 ? 7.004 -7.874 -12.078 1.00 98.31 167 MET A C 1
ATOM 1359 O O . MET A 1 167 ? 5.788 -7.703 -11.944 1.00 98.31 167 MET A O 1
ATOM 1363 N N . TYR A 1 168 ? 7.660 -8.885 -11.499 1.00 98.31 168 TYR A N 1
ATOM 1364 C CA . TYR A 1 168 ? 7.003 -9.855 -10.627 1.00 98.31 168 TYR A CA 1
ATOM 1365 C C . TYR A 1 168 ? 6.571 -9.217 -9.305 1.00 98.31 168 TYR A C 1
ATOM 1367 O O . TYR A 1 168 ? 5.468 -9.503 -8.842 1.00 98.31 168 TYR A O 1
ATOM 1375 N N . ASP A 1 169 ? 7.351 -8.301 -8.733 1.00 97.69 169 ASP A N 1
ATOM 1376 C CA . ASP A 1 169 ? 6.950 -7.550 -7.535 1.00 97.69 169 ASP A CA 1
ATOM 1377 C C . ASP A 1 169 ? 5.701 -6.684 -7.794 1.00 97.69 169 ASP A C 1
ATOM 1379 O O . ASP A 1 169 ? 4.722 -6.733 -7.034 1.00 97.69 169 ASP A O 1
ATOM 1383 N N . ALA A 1 170 ? 5.649 -5.985 -8.932 1.00 98.62 170 ALA A N 1
ATOM 1384 C CA . ALA A 1 170 ? 4.466 -5.247 -9.369 1.00 98.62 170 ALA A CA 1
ATOM 1385 C C . ALA A 1 170 ? 3.253 -6.164 -9.621 1.00 98.62 170 ALA A C 1
ATOM 1387 O O . ALA A 1 170 ? 2.129 -5.843 -9.224 1.00 98.62 170 ALA A O 1
ATOM 1388 N N . TYR A 1 171 ? 3.462 -7.323 -10.252 1.00 98.81 171 TYR A N 1
ATOM 1389 C CA . TYR A 1 171 ? 2.406 -8.305 -10.502 1.00 98.81 171 TYR A CA 1
ATOM 1390 C C . TYR A 1 171 ? 1.845 -8.902 -9.206 1.00 98.81 171 TYR A C 1
ATOM 1392 O O . TYR A 1 171 ? 0.629 -8.983 -9.027 1.00 98.81 171 TYR A O 1
ATOM 1400 N N . ASN A 1 172 ? 2.706 -9.265 -8.261 1.00 98.69 172 ASN A N 1
ATOM 1401 C CA . ASN A 1 172 ? 2.278 -9.762 -6.960 1.00 98.69 172 ASN A CA 1
ATOM 1402 C C . ASN A 1 172 ? 1.572 -8.674 -6.141 1.00 98.69 172 ASN A C 1
ATOM 1404 O O . ASN A 1 172 ? 0.577 -8.958 -5.475 1.00 98.69 172 ASN A O 1
ATOM 1408 N N . THR A 1 173 ? 1.996 -7.415 -6.266 1.00 98.56 173 THR A N 1
ATOM 1409 C CA . THR A 1 173 ? 1.277 -6.277 -5.677 1.00 98.56 173 THR A CA 1
ATOM 1410 C C . THR A 1 173 ? -0.135 -6.131 -6.257 1.00 98.56 173 THR A C 1
ATOM 1412 O O . THR A 1 173 ? -1.092 -5.947 -5.499 1.00 98.56 173 THR A O 1
ATOM 1415 N N . LEU A 1 174 ? -0.299 -6.283 -7.578 1.00 98.69 174 LEU A N 1
ATOM 1416 C CA . LEU A 1 174 ? -1.613 -6.336 -8.229 1.00 98.69 174 LEU A CA 1
ATOM 1417 C C . LEU A 1 174 ? -2.470 -7.487 -7.674 1.00 98.69 174 LEU A C 1
ATOM 1419 O O . LEU A 1 174 ? -3.640 -7.271 -7.369 1.00 98.69 174 LEU A O 1
ATOM 1423 N N . ARG A 1 175 ? -1.903 -8.686 -7.490 1.00 98.62 175 ARG A N 1
ATOM 1424 C CA . ARG A 1 175 ? -2.627 -9.841 -6.920 1.00 98.62 175 ARG A CA 1
ATOM 1425 C C . ARG A 1 175 ? -3.145 -9.554 -5.510 1.00 98.62 175 ARG A C 1
ATOM 1427 O O . ARG A 1 175 ? -4.308 -9.832 -5.227 1.00 98.62 175 ARG A O 1
ATOM 1434 N N . ILE A 1 176 ? -2.328 -8.928 -4.656 1.00 98.50 176 ILE A N 1
ATOM 1435 C CA . ILE A 1 176 ? -2.771 -8.474 -3.326 1.00 98.50 176 ILE A CA 1
ATOM 1436 C C . ILE A 1 176 ? -3.907 -7.457 -3.463 1.00 98.50 176 ILE A C 1
ATOM 1438 O O . ILE A 1 176 ? -4.882 -7.521 -2.717 1.00 98.50 176 ILE A O 1
ATOM 1442 N N . TYR A 1 177 ? -3.793 -6.508 -4.395 1.00 98.38 177 TYR A N 1
ATOM 1443 C CA . TYR A 1 177 ? -4.808 -5.478 -4.598 1.00 98.38 177 TYR A CA 1
ATOM 1444 C C . TYR A 1 177 ? -6.160 -6.050 -5.030 1.00 98.38 177 TYR A C 1
ATOM 1446 O O . TYR A 1 177 ? -7.184 -5.625 -4.490 1.00 98.38 177 TYR A O 1
ATOM 1454 N N . LEU A 1 178 ? -6.168 -7.003 -5.966 1.00 97.94 178 LEU A N 1
ATOM 1455 C CA . LEU A 1 178 ? -7.390 -7.670 -6.419 1.00 97.94 178 LEU A CA 1
ATOM 1456 C C . LEU A 1 178 ? -8.038 -8.435 -5.260 1.00 97.94 178 LEU A C 1
ATOM 1458 O O . LEU A 1 178 ? -9.187 -8.157 -4.925 1.00 97.94 178 LEU A O 1
ATOM 1462 N N . ALA A 1 179 ? -7.271 -9.261 -4.539 1.00 97.50 179 ALA A N 1
ATOM 1463 C CA . ALA A 1 179 ? -7.772 -9.979 -3.365 1.00 97.50 179 ALA A CA 1
ATOM 1464 C C . ALA A 1 179 ? -8.326 -9.020 -2.290 1.00 97.50 179 ALA A C 1
ATOM 1466 O O . ALA A 1 179 ? -9.423 -9.211 -1.773 1.00 97.50 179 ALA A O 1
ATOM 1467 N N . PHE A 1 180 ? -7.619 -7.921 -2.005 1.00 96.44 180 PHE A N 1
ATOM 1468 C CA . PHE A 1 180 ? -8.058 -6.873 -1.075 1.00 96.44 180 PHE A CA 1
ATOM 1469 C C . PHE A 1 180 ? -9.353 -6.157 -1.500 1.00 96.44 180 PHE A C 1
ATOM 1471 O O . PHE A 1 180 ? -10.099 -5.664 -0.644 1.00 96.44 180 PHE A O 1
ATOM 1478 N N . SER A 1 181 ? -9.582 -6.031 -2.807 1.00 94.38 181 SER A N 1
ATOM 1479 C CA . SER A 1 181 ? -10.692 -5.262 -3.382 1.00 94.38 181 SER A CA 1
ATOM 1480 C C . SER A 1 181 ? -11.913 -6.115 -3.713 1.00 94.38 181 SER A C 1
ATOM 1482 O O . SER A 1 181 ? -12.989 -5.552 -3.889 1.00 94.38 181 SER A O 1
ATOM 1484 N N . GLU A 1 182 ? -11.760 -7.436 -3.786 1.00 94.12 182 GLU A N 1
ATOM 1485 C CA . GLU A 1 182 ? -12.818 -8.364 -4.196 1.00 94.12 182 GLU A CA 1
ATOM 1486 C C . GLU A 1 182 ? -13.214 -9.327 -3.063 1.00 94.12 182 GLU A C 1
ATOM 1488 O O . GLU A 1 182 ? -14.399 -9.603 -2.872 1.00 94.12 182 GLU A O 1
ATOM 1493 N N . GLU A 1 183 ? -12.269 -9.781 -2.231 1.00 95.75 183 GLU A N 1
ATOM 1494 C CA . GLU A 1 183 ? -12.522 -10.744 -1.149 1.00 95.75 183 GLU A CA 1
ATOM 1495 C C . GLU A 1 183 ? -12.887 -10.045 0.178 1.00 95.75 183 GLU A C 1
ATOM 1497 O O . GLU A 1 183 ? -12.261 -10.272 1.214 1.00 95.75 183 GLU A O 1
ATOM 1502 N N . PHE A 1 184 ? -13.923 -9.192 0.180 1.00 95.00 184 PHE A N 1
ATOM 1503 C CA . PHE A 1 184 ? -14.249 -8.315 1.323 1.00 95.00 184 PHE A CA 1
ATOM 1504 C C . PHE A 1 184 ? -14.380 -9.029 2.672 1.00 95.00 184 PHE A C 1
ATOM 1506 O O . PHE A 1 184 ? -13.869 -8.533 3.675 1.00 95.00 184 PHE A O 1
ATOM 1513 N N . VAL A 1 185 ? -15.063 -10.178 2.704 1.00 95.12 185 VAL A N 1
ATOM 1514 C CA . VAL A 1 185 ? -15.242 -10.976 3.928 1.00 95.12 185 VAL A CA 1
ATOM 1515 C C . VAL A 1 185 ? -13.890 -11.435 4.462 1.00 95.12 185 VAL A C 1
ATOM 1517 O O . VAL A 1 185 ? -13.581 -11.217 5.628 1.00 95.12 185 VAL A O 1
ATOM 1520 N N . LYS A 1 186 ? -13.045 -11.998 3.596 1.00 95.00 186 LYS A N 1
ATOM 1521 C CA . LYS A 1 186 ? -11.712 -12.465 3.975 1.00 95.00 186 LYS A CA 1
ATOM 1522 C C . LYS A 1 186 ? -10.819 -11.311 4.415 1.00 95.00 186 LYS A C 1
ATOM 1524 O O . LYS A 1 186 ? -10.142 -11.429 5.428 1.00 95.00 186 LYS A O 1
ATOM 1529 N N . THR A 1 187 ? -10.848 -10.175 3.716 1.00 95.38 187 THR A N 1
ATOM 1530 C CA . THR A 1 187 ? -10.082 -8.993 4.124 1.00 95.38 187 THR A CA 1
ATOM 1531 C C . THR A 1 187 ? -10.504 -8.485 5.501 1.00 95.38 187 THR A C 1
ATOM 1533 O O . THR A 1 187 ? -9.639 -8.140 6.307 1.00 95.38 187 THR A O 1
ATOM 1536 N N . ASP A 1 188 ? -11.807 -8.420 5.784 1.00 94.81 188 ASP A N 1
ATOM 1537 C CA . ASP A 1 188 ? -12.291 -7.967 7.088 1.00 94.81 188 ASP A CA 1
ATOM 1538 C C . ASP A 1 188 ? -11.965 -9.000 8.189 1.00 94.81 188 ASP A C 1
ATOM 1540 O O . ASP A 1 188 ? -11.557 -8.593 9.274 1.00 94.81 188 ASP A O 1
ATOM 1544 N N . LEU A 1 189 ? -11.995 -10.310 7.909 1.00 94.31 189 LEU A N 1
ATOM 1545 C CA . LEU A 1 189 ? -11.506 -11.349 8.833 1.00 94.31 189 LEU A CA 1
ATOM 1546 C C . LEU A 1 189 ? -10.003 -11.223 9.125 1.00 94.31 189 LEU A C 1
ATOM 1548 O O . LEU A 1 189 ? -9.596 -11.247 10.286 1.00 94.31 189 LEU A O 1
ATOM 1552 N N . ILE A 1 190 ? -9.170 -11.022 8.097 1.00 94.12 190 ILE A N 1
ATOM 1553 C CA . ILE A 1 190 ? -7.732 -10.768 8.275 1.00 94.12 190 ILE A CA 1
ATOM 1554 C C . ILE A 1 190 ?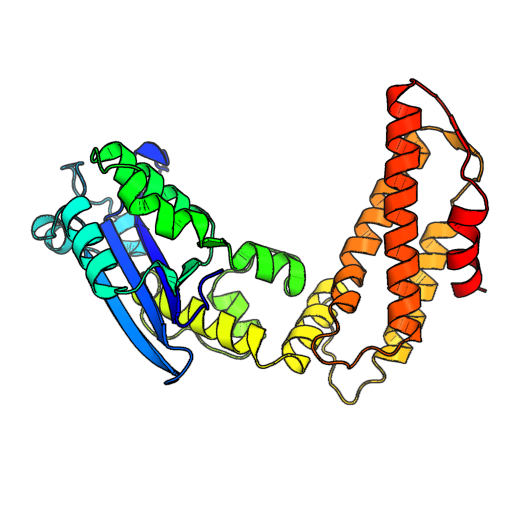 -7.537 -9.534 9.164 1.00 94.12 190 ILE A C 1
ATOM 1556 O O . ILE A 1 190 ? -6.761 -9.580 10.118 1.00 94.12 190 ILE A O 1
ATOM 1560 N N . MET A 1 191 ? -8.267 -8.447 8.896 1.00 94.81 191 MET A N 1
ATOM 1561 C CA . MET A 1 191 ? -8.215 -7.227 9.705 1.00 94.81 191 MET A CA 1
ATOM 1562 C C . MET A 1 191 ? -8.580 -7.508 11.170 1.00 94.81 191 MET A C 1
ATOM 1564 O O . MET A 1 191 ? -7.853 -7.082 12.070 1.00 94.81 191 MET A O 1
ATOM 1568 N N . LEU A 1 192 ? -9.643 -8.273 11.433 1.00 94.56 192 LEU A N 1
ATOM 1569 C CA . LEU A 1 192 ? -10.022 -8.656 12.794 1.00 94.56 192 LEU A CA 1
ATOM 1570 C C . LEU A 1 192 ? -8.915 -9.450 13.496 1.00 94.56 192 LEU A C 1
ATOM 1572 O O . LEU A 1 192 ? -8.581 -9.141 14.641 1.00 94.56 192 LEU A O 1
ATOM 1576 N N . ASN A 1 193 ? -8.291 -10.409 12.812 1.00 92.38 193 ASN A N 1
ATOM 1577 C CA . ASN A 1 193 ? -7.198 -11.204 13.376 1.00 92.38 193 ASN A CA 1
ATOM 1578 C C . ASN A 1 193 ? -5.986 -10.323 13.716 1.00 92.38 193 ASN A C 1
ATOM 1580 O O . ASN A 1 193 ? -5.420 -10.436 14.804 1.00 92.38 193 ASN A O 1
ATOM 1584 N N . GLN A 1 194 ? -5.625 -9.393 12.830 1.00 91.75 194 GLN A N 1
ATOM 1585 C CA . GLN A 1 194 ? -4.459 -8.519 12.992 1.00 91.75 194 GLN A CA 1
ATOM 1586 C C . GLN A 1 194 ? -4.653 -7.431 14.065 1.00 91.75 194 GLN A C 1
ATOM 1588 O O . GLN A 1 194 ? -3.713 -7.088 14.791 1.00 91.75 194 GLN A O 1
ATOM 1593 N N . PHE A 1 195 ? -5.857 -6.859 14.174 1.00 93.31 195 PHE A N 1
ATOM 1594 C CA . PHE A 1 195 ? -6.119 -5.715 15.055 1.00 93.31 195 PHE A CA 1
ATOM 1595 C C . PHE A 1 195 ? -6.811 -6.090 16.365 1.00 93.31 195 PHE A C 1
ATOM 1597 O O . PHE A 1 195 ? -6.460 -5.537 17.412 1.00 93.31 195 PHE A O 1
ATOM 1604 N N . ILE A 1 196 ? -7.776 -7.010 16.325 1.00 93.75 196 ILE A N 1
ATOM 1605 C CA . ILE A 1 196 ? -8.684 -7.291 17.442 1.00 93.75 196 ILE A CA 1
ATOM 1606 C C . ILE A 1 196 ? -8.282 -8.564 18.179 1.00 93.75 196 ILE A C 1
ATOM 1608 O O . ILE A 1 196 ? -8.013 -8.513 19.380 1.00 93.75 196 ILE A O 1
ATOM 1612 N N . PHE A 1 197 ? -8.219 -9.684 17.458 1.00 89.75 197 PHE A N 1
ATOM 1613 C CA . PHE A 1 197 ? -8.113 -11.028 18.032 1.00 89.75 197 PHE A CA 1
ATOM 1614 C C . PHE A 1 197 ? -6.674 -11.537 18.178 1.00 89.75 197 PHE A C 1
ATOM 1616 O O . PHE A 1 197 ? -6.466 -12.694 18.517 1.00 89.75 197 PHE A O 1
ATOM 1623 N N . GLN A 1 198 ? -5.668 -10.678 17.977 1.00 80.38 198 GLN A N 1
ATOM 1624 C CA . GLN A 1 198 ? -4.254 -10.985 18.245 1.00 80.38 198 GLN A CA 1
ATOM 1625 C C . GLN A 1 198 ? -3.758 -12.274 17.559 1.00 80.38 198 GLN A C 1
ATOM 1627 O O . GLN A 1 198 ? -3.048 -13.072 18.165 1.00 80.38 198 GLN A O 1
ATOM 1632 N N . ASN A 1 199 ? -4.117 -12.465 16.290 1.00 70.44 199 ASN A N 1
ATOM 1633 C CA . ASN A 1 199 ? -3.818 -13.652 15.482 1.00 70.44 199 ASN A CA 1
ATOM 1634 C C . ASN A 1 199 ? -4.487 -14.954 15.953 1.00 70.44 199 ASN A C 1
ATOM 1636 O O . ASN A 1 199 ? -4.081 -16.028 15.515 1.00 70.44 199 ASN A O 1
ATOM 1640 N N . GLN A 1 200 ? -5.512 -14.891 16.806 1.00 77.56 200 GLN A N 1
ATOM 1641 C CA . GLN A 1 200 ? -6.451 -16.003 16.924 1.00 77.56 200 GLN A CA 1
ATOM 1642 C C . GLN A 1 200 ? -7.279 -16.068 15.646 1.00 77.56 200 GLN A C 1
ATOM 1644 O O . GLN A 1 200 ? -7.828 -15.053 15.219 1.00 77.56 200 GLN A O 1
ATOM 1649 N N . GLU A 1 201 ? -7.330 -17.243 15.032 1.00 76.25 201 GLU A N 1
ATOM 1650 C CA . GLU A 1 201 ? -8.089 -17.461 13.808 1.00 76.25 201 GLU A CA 1
ATOM 1651 C C . GLU A 1 201 ? -9.589 -17.307 14.094 1.00 76.25 201 GLU A C 1
ATOM 1653 O O . GLU A 1 201 ? -10.098 -17.808 15.099 1.00 76.25 201 GLU A O 1
ATOM 1658 N N . VAL A 1 202 ? -10.269 -16.550 13.235 1.00 83.94 202 VAL A N 1
ATOM 1659 C CA . VAL A 1 202 ? -11.710 -16.295 13.301 1.00 83.94 202 VAL A CA 1
ATOM 1660 C C . VAL A 1 202 ? -12.302 -16.601 11.942 1.00 83.94 202 VAL A C 1
ATOM 1662 O O . VAL A 1 202 ? -11.759 -16.172 10.918 1.00 83.94 202 VAL A O 1
ATOM 1665 N N . THR A 1 203 ? -13.407 -17.336 11.940 1.00 84.38 203 THR A N 1
ATOM 1666 C CA . THR A 1 203 ? -14.109 -17.741 10.720 1.00 84.38 203 THR A CA 1
ATOM 1667 C C . THR A 1 203 ? -15.476 -17.070 10.629 1.00 84.38 203 THR A C 1
ATOM 1669 O O . THR A 1 203 ? -15.918 -16.380 11.547 1.00 84.38 203 THR A O 1
ATOM 1672 N N . VAL A 1 204 ? -16.155 -17.220 9.490 1.00 81.19 204 VAL A N 1
ATOM 1673 C CA . VAL A 1 204 ? -17.485 -16.621 9.285 1.00 81.19 204 VAL A CA 1
ATOM 1674 C C . VAL A 1 204 ? -18.572 -17.275 10.139 1.00 81.19 204 VAL A C 1
ATOM 1676 O O . VAL A 1 204 ? -19.616 -16.667 10.358 1.00 81.19 204 VAL A O 1
ATOM 1679 N N . GLU A 1 205 ? -18.338 -18.499 10.610 1.00 81.69 205 GLU A N 1
ATOM 1680 C CA . GLU A 1 205 ? -19.242 -19.251 11.481 1.00 81.69 205 GLU A CA 1
ATOM 1681 C C . GLU A 1 205 ? -19.198 -18.774 12.941 1.00 81.69 205 GLU A C 1
ATOM 1683 O O . GLU A 1 205 ? -20.105 -19.085 13.714 1.00 81.69 205 GLU A O 1
ATOM 1688 N N . ASP A 1 206 ? -18.168 -18.015 13.323 1.00 85.88 206 ASP A N 1
ATOM 1689 C CA . ASP A 1 206 ? -18.049 -17.456 14.664 1.00 85.88 206 ASP A CA 1
ATOM 1690 C C . ASP A 1 206 ? -19.099 -16.363 14.923 1.00 85.88 206 ASP A C 1
ATOM 1692 O O . ASP A 1 206 ? -19.435 -15.560 14.048 1.00 85.88 206 ASP A O 1
ATOM 1696 N N . ASP A 1 207 ? -19.541 -16.231 16.181 1.00 92.94 207 ASP A N 1
ATOM 1697 C CA . ASP A 1 207 ? -20.306 -15.061 16.635 1.00 92.94 207 ASP A CA 1
ATOM 1698 C C . ASP A 1 207 ? -19.394 -13.826 16.754 1.00 92.94 207 ASP A C 1
ATOM 1700 O O . ASP A 1 207 ? -19.012 -13.373 17.839 1.00 92.94 207 ASP A O 1
ATOM 1704 N N . ILE A 1 208 ? -19.001 -13.285 15.599 1.00 94.75 208 ILE A N 1
ATOM 1705 C CA . ILE A 1 208 ? -18.096 -12.138 15.489 1.00 94.75 208 ILE A CA 1
ATOM 1706 C C . ILE A 1 208 ? -18.678 -10.924 16.211 1.00 94.75 208 ILE A C 1
ATOM 1708 O O . ILE A 1 208 ? -17.960 -10.249 16.949 1.00 94.75 208 ILE A O 1
ATOM 1712 N N . ASN A 1 209 ? -19.971 -10.643 16.033 1.00 95.44 209 ASN A N 1
ATOM 1713 C CA . ASN A 1 209 ? -20.600 -9.472 16.641 1.00 95.44 209 ASN A CA 1
ATOM 1714 C C . ASN A 1 209 ? -20.685 -9.615 18.168 1.00 95.44 209 ASN A C 1
ATOM 1716 O O . ASN A 1 209 ? -20.357 -8.660 18.871 1.00 95.44 209 ASN A O 1
ATOM 1720 N N . GLY A 1 210 ? -21.033 -10.790 18.702 1.00 95.06 210 GLY A N 1
ATOM 1721 C CA . GLY A 1 210 ? -21.013 -11.033 20.146 1.00 95.06 210 GLY A CA 1
ATOM 1722 C C . GLY A 1 210 ? -19.610 -10.921 20.745 1.00 95.06 210 GLY A C 1
ATOM 1723 O O . GLY A 1 210 ? -19.418 -10.219 21.741 1.00 95.06 210 GLY A O 1
ATOM 1724 N N . ARG A 1 211 ? -18.594 -11.513 20.102 1.00 94.44 211 ARG A N 1
ATOM 1725 C CA . ARG A 1 211 ? -17.187 -11.398 20.536 1.00 94.44 211 ARG A CA 1
ATOM 1726 C C . ARG A 1 211 ? -16.694 -9.950 20.514 1.00 94.44 211 ARG A C 1
ATOM 1728 O O . ARG A 1 211 ? -16.075 -9.500 21.478 1.00 94.44 211 ARG A O 1
ATOM 1735 N N . LEU A 1 212 ? -16.987 -9.209 19.442 1.00 95.56 212 LEU A N 1
ATOM 1736 C CA . LEU A 1 212 ? -16.648 -7.788 19.327 1.00 95.56 212 LEU A CA 1
ATOM 1737 C C . LEU A 1 212 ? -17.334 -6.955 20.406 1.00 95.56 212 LEU A C 1
ATOM 1739 O O . LEU A 1 212 ? -16.686 -6.101 21.007 1.00 95.56 212 LEU A O 1
ATOM 1743 N N . LYS A 1 213 ? -18.616 -7.218 20.678 1.00 95.19 213 LYS A N 1
ATOM 1744 C CA . LYS A 1 213 ? -19.380 -6.527 21.720 1.00 95.19 213 LYS A CA 1
ATOM 1745 C C . LYS A 1 213 ? -18.723 -6.694 23.084 1.00 95.19 213 LYS A C 1
ATOM 1747 O O . LYS A 1 213 ? -18.510 -5.696 23.771 1.00 95.19 213 LYS A O 1
ATOM 1752 N N . THR A 1 214 ? -18.382 -7.927 23.452 1.00 94.81 214 THR A N 1
ATOM 1753 C CA . THR A 1 214 ? -17.725 -8.238 24.728 1.00 94.81 214 THR A CA 1
ATOM 1754 C C . THR A 1 214 ? -16.378 -7.529 24.843 1.00 94.81 214 THR A C 1
ATOM 1756 O O . THR A 1 214 ? -16.188 -6.743 25.769 1.00 94.81 214 THR A O 1
ATOM 1759 N N . LEU A 1 215 ? -15.488 -7.698 23.858 1.00 94.94 215 LEU A N 1
ATOM 1760 C CA . LEU A 1 215 ? -14.157 -7.077 23.878 1.00 94.94 215 LEU A CA 1
ATOM 1761 C C . LEU A 1 215 ? -14.215 -5.547 23.906 1.00 94.94 215 LEU A C 1
ATOM 1763 O O . LEU A 1 215 ? -13.439 -4.904 24.612 1.00 94.94 215 LEU A O 1
ATOM 1767 N N . LEU A 1 216 ? -15.131 -4.949 23.142 1.00 94.94 216 LEU A N 1
ATOM 1768 C CA . LEU A 1 216 ? -15.277 -3.500 23.101 1.00 94.94 216 LEU A CA 1
ATOM 1769 C C . LEU A 1 216 ? -15.813 -2.963 24.433 1.00 94.94 216 LEU A C 1
ATOM 1771 O O . LEU A 1 216 ? -15.306 -1.952 24.913 1.00 94.94 216 LEU A O 1
ATOM 1775 N N . LYS A 1 217 ? -16.788 -3.639 25.058 1.00 93.94 217 LYS A N 1
ATOM 1776 C CA . LYS A 1 217 ? -17.277 -3.276 26.398 1.00 93.94 217 LYS A CA 1
ATOM 1777 C C . LYS A 1 217 ? -16.161 -3.351 27.441 1.00 93.94 217 LYS A C 1
ATOM 1779 O O . LYS A 1 217 ? -15.994 -2.393 28.192 1.00 93.94 217 LYS A O 1
ATOM 1784 N N . GLU A 1 218 ? -15.376 -4.427 27.456 1.00 93.62 218 GLU A N 1
ATOM 1785 C CA . GLU A 1 218 ? -14.237 -4.595 28.372 1.00 93.62 218 GLU A CA 1
ATOM 1786 C 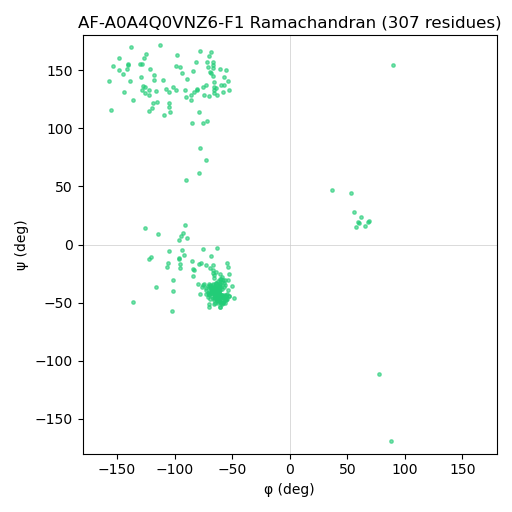C . GLU A 1 218 ? -13.181 -3.497 28.177 1.00 93.62 218 GLU A C 1
ATOM 1788 O O . GLU A 1 218 ? -12.779 -2.825 29.130 1.00 93.62 218 GLU A O 1
ATOM 1793 N N . ASP A 1 219 ? -12.768 -3.246 26.932 1.00 94.00 219 ASP A N 1
ATOM 1794 C CA . ASP A 1 219 ? -11.791 -2.203 26.627 1.00 94.00 219 ASP A CA 1
ATOM 1795 C C . ASP A 1 219 ? -12.295 -0.800 27.018 1.00 94.00 219 ASP A C 1
ATOM 1797 O O . ASP A 1 219 ? -11.517 0.027 27.511 1.00 94.00 219 ASP A O 1
ATOM 1801 N N . LEU A 1 220 ? -13.585 -0.512 26.799 1.00 91.88 220 LEU A N 1
ATOM 1802 C CA . LEU A 1 220 ? -14.201 0.753 27.202 1.00 91.88 220 LEU A CA 1
ATOM 1803 C C . LEU A 1 220 ? -14.262 0.873 28.729 1.00 91.88 220 LEU A C 1
ATOM 1805 O O . LEU A 1 220 ? -13.868 1.911 29.255 1.00 91.88 220 LEU A O 1
ATOM 1809 N N . GLN A 1 221 ? -14.663 -0.174 29.456 1.00 90.38 221 GLN A N 1
ATOM 1810 C CA . GLN A 1 221 ? -14.639 -0.179 30.926 1.00 90.38 221 GLN A CA 1
ATOM 1811 C C . GLN A 1 221 ? -13.231 0.134 31.449 1.00 90.38 221 GLN A C 1
ATOM 1813 O O . GLN A 1 221 ? -13.048 1.046 32.259 1.00 90.38 221 GLN A O 1
ATOM 1818 N N . HIS A 1 222 ? -12.205 -0.525 30.904 1.00 89.56 222 HIS A N 1
ATOM 1819 C CA . HIS A 1 222 ? -10.816 -0.227 31.245 1.00 89.56 222 HIS A CA 1
ATOM 1820 C C . HIS A 1 222 ? -10.402 1.207 30.898 1.00 89.56 222 HIS A C 1
ATOM 1822 O O . HIS A 1 222 ? -9.609 1.804 31.631 1.00 89.56 222 HIS A O 1
ATOM 1828 N N . LEU A 1 223 ? -10.898 1.773 29.793 1.00 87.88 223 LEU A N 1
ATOM 1829 C CA . LEU A 1 223 ? -10.638 3.162 29.419 1.00 87.88 223 LEU A CA 1
ATOM 1830 C C . LEU A 1 223 ? -11.231 4.141 30.442 1.00 87.88 223 LEU A C 1
ATOM 1832 O O . LEU A 1 223 ? -10.545 5.102 30.789 1.00 87.88 223 LEU A O 1
ATOM 1836 N N . PHE A 1 224 ? -12.453 3.885 30.927 1.00 81.56 224 PHE A N 1
ATOM 1837 C CA . PHE A 1 224 ? -13.197 4.772 31.829 1.00 81.56 224 PHE A CA 1
ATOM 1838 C C . PHE A 1 224 ? -12.845 4.638 33.311 1.00 81.56 224 PHE A C 1
ATOM 1840 O O . PHE A 1 224 ? -13.033 5.618 34.030 1.00 81.56 224 PHE A O 1
ATOM 1847 N N . ASN A 1 225 ? -12.283 3.509 33.760 1.00 79.25 225 ASN A N 1
ATOM 1848 C CA . ASN A 1 225 ? -11.920 3.293 35.171 1.00 79.25 225 ASN A CA 1
ATOM 1849 C C . ASN A 1 225 ? -11.041 4.407 35.777 1.00 79.25 225 ASN A C 1
ATOM 1851 O O . ASN A 1 225 ? -11.100 4.637 36.981 1.00 79.25 225 ASN A O 1
ATOM 1855 N N . ASP A 1 226 ? -10.273 5.132 34.954 1.00 65.62 226 ASP A N 1
ATOM 1856 C CA . ASP A 1 226 ? -9.371 6.202 35.403 1.00 65.62 226 ASP A CA 1
ATOM 1857 C C . ASP A 1 226 ? -9.771 7.612 34.914 1.00 65.62 226 ASP A C 1
ATOM 1859 O O . ASP A 1 226 ? -8.976 8.554 35.029 1.00 65.62 226 ASP A O 1
ATOM 1863 N N . ILE A 1 227 ? -10.949 7.792 34.299 1.00 71.25 227 ILE A N 1
ATOM 1864 C CA . ILE A 1 227 ? -11.338 9.100 33.744 1.00 71.25 227 ILE A CA 1
ATOM 1865 C C . ILE A 1 227 ? -11.964 9.969 34.828 1.00 71.25 227 ILE A C 1
ATOM 1867 O O . ILE A 1 227 ? -13.133 9.833 35.176 1.00 71.25 227 ILE A O 1
ATOM 1871 N N . SER A 1 228 ? -11.189 10.943 35.301 1.00 68.38 228 SER A N 1
ATOM 1872 C CA . SER A 1 228 ? -11.722 12.066 36.067 1.00 68.38 228 SER A CA 1
ATOM 1873 C C . SER A 1 228 ? -12.253 13.148 35.125 1.00 68.38 228 SER A C 1
ATOM 1875 O O . SER A 1 228 ? -11.531 13.600 34.226 1.00 68.38 228 SER A O 1
ATOM 1877 N N . ILE A 1 229 ? -13.478 13.621 35.390 1.00 70.62 229 ILE A N 1
ATOM 1878 C CA . ILE A 1 229 ? -14.107 14.787 34.737 1.00 70.62 229 ILE A CA 1
ATOM 1879 C C . ILE A 1 229 ? -13.157 15.992 34.751 1.00 70.62 229 ILE A C 1
ATOM 1881 O O . ILE A 1 229 ? -13.081 16.735 33.776 1.00 70.62 229 ILE A O 1
ATOM 1885 N N . ILE A 1 230 ? -12.382 16.147 35.828 1.00 70.06 230 ILE A N 1
ATOM 1886 C CA . ILE A 1 230 ? -11.340 17.163 35.963 1.00 70.06 230 ILE A CA 1
ATOM 1887 C C . ILE A 1 230 ? -9.982 16.469 35.907 1.00 70.06 230 ILE A C 1
ATOM 1889 O O . ILE A 1 230 ? -9.597 15.745 36.826 1.00 70.06 230 ILE A O 1
ATOM 1893 N N . SER A 1 231 ? -9.230 16.704 34.837 1.00 77.94 231 SER A N 1
ATOM 1894 C CA . SER A 1 231 ? -7.937 16.060 34.608 1.00 77.94 231 SER A CA 1
ATOM 1895 C C . SER A 1 231 ? -6.845 17.092 34.358 1.00 77.94 231 SER A C 1
ATOM 1897 O O . SER A 1 231 ? -7.015 18.023 33.576 1.00 77.94 231 SER A O 1
ATOM 1899 N N . ASN A 1 232 ? -5.671 16.922 34.973 1.00 87.00 232 ASN A N 1
ATOM 1900 C CA . ASN A 1 232 ? -4.513 17.735 34.596 1.00 87.00 232 ASN A CA 1
ATOM 1901 C C . ASN A 1 232 ? -4.062 17.410 33.158 1.00 87.00 232 ASN A C 1
ATOM 1903 O O . ASN A 1 232 ? -4.290 16.307 32.651 1.00 87.00 232 ASN A O 1
ATOM 1907 N N . ILE A 1 233 ? -3.363 18.348 32.515 1.00 86.25 233 ILE A N 1
ATOM 1908 C CA . ILE A 1 233 ? -2.966 18.229 31.102 1.00 86.25 233 ILE A CA 1
ATOM 1909 C C . ILE A 1 233 ? -2.138 16.964 30.801 1.00 86.25 233 ILE A C 1
ATOM 1911 O O . ILE A 1 233 ? -2.278 16.354 29.741 1.00 86.25 233 ILE A O 1
ATOM 1915 N N . ARG A 1 234 ? -1.306 16.507 31.752 1.00 86.50 234 ARG A N 1
ATOM 1916 C CA . ARG A 1 234 ? -0.508 15.277 31.601 1.00 86.50 234 ARG A CA 1
ATOM 1917 C C . ARG A 1 234 ? -1.394 14.033 31.580 1.00 86.50 234 ARG A C 1
ATOM 1919 O O . ARG A 1 234 ? -1.155 13.128 30.785 1.00 86.50 234 ARG A O 1
ATOM 1926 N N . SER A 1 235 ? -2.405 13.990 32.440 1.00 86.88 235 SER A N 1
ATOM 1927 C CA . SER A 1 235 ? -3.357 12.878 32.536 1.00 86.88 235 SER A CA 1
ATOM 1928 C C . SER A 1 235 ? -4.270 12.849 31.314 1.00 86.88 235 SER A C 1
ATOM 1930 O O . SER A 1 235 ? -4.430 11.796 30.704 1.00 86.88 235 SER A O 1
ATOM 1932 N N . ALA A 1 236 ? -4.732 14.014 30.854 1.00 86.69 236 ALA A N 1
ATOM 1933 C CA . ALA A 1 236 ? -5.479 14.133 29.605 1.00 86.69 236 ALA A CA 1
ATOM 1934 C C . ALA A 1 236 ? -4.661 13.666 28.386 1.00 86.69 236 ALA A C 1
ATOM 1936 O O . ALA A 1 236 ? -5.181 12.947 27.538 1.00 86.69 236 ALA A O 1
ATOM 1937 N N . LYS A 1 237 ? -3.355 13.970 28.327 1.00 89.62 237 LYS A N 1
ATOM 1938 C CA . LYS A 1 237 ? -2.459 13.440 27.282 1.00 89.62 237 LYS A CA 1
ATOM 1939 C C . LYS A 1 237 ? -2.336 11.911 27.335 1.00 89.62 237 LYS A C 1
ATOM 1941 O O . LYS A 1 237 ? -2.271 11.262 26.290 1.00 89.62 237 LYS A O 1
ATOM 1946 N N . LYS A 1 238 ? -2.291 11.315 28.536 1.00 89.94 238 LYS A N 1
ATOM 1947 C CA . LYS A 1 238 ? -2.285 9.848 28.704 1.00 89.94 238 LYS A CA 1
ATOM 1948 C C . LYS A 1 238 ? -3.597 9.234 28.219 1.00 89.94 238 LYS A C 1
ATOM 1950 O O . LYS A 1 238 ? -3.542 8.258 27.473 1.00 89.94 238 LYS A O 1
ATOM 1955 N N . LEU A 1 239 ? -4.735 9.822 28.595 1.00 89.94 239 LEU A N 1
ATOM 1956 C CA . LEU A 1 239 ? -6.054 9.408 28.120 1.00 89.94 239 LEU A CA 1
ATOM 1957 C C . LEU A 1 239 ? -6.122 9.485 26.593 1.00 89.94 239 LEU A C 1
ATOM 1959 O O . LEU A 1 239 ? -6.395 8.479 25.954 1.00 89.94 239 LEU A O 1
ATOM 1963 N N . LEU A 1 240 ? -5.727 10.616 26.003 1.00 91.69 240 LEU A N 1
ATOM 1964 C CA . LEU A 1 240 ? -5.660 10.804 24.553 1.00 91.69 240 LEU A CA 1
ATOM 1965 C C . LEU A 1 240 ? -4.851 9.697 23.860 1.00 91.69 240 LEU A C 1
ATOM 1967 O O . LEU A 1 240 ? -5.285 9.143 22.851 1.00 91.69 240 LEU A O 1
ATOM 1971 N N . LYS A 1 241 ? -3.688 9.330 24.413 1.00 92.94 241 LYS A N 1
ATOM 1972 C CA . LYS A 1 241 ? -2.862 8.240 23.874 1.00 92.94 241 LYS A CA 1
ATOM 1973 C C . LYS A 1 241 ? -3.552 6.875 23.994 1.00 92.94 241 LYS A C 1
ATOM 1975 O O . LYS A 1 241 ? -3.439 6.076 23.068 1.00 92.94 241 LYS A O 1
ATOM 1980 N N . ARG A 1 242 ? -4.223 6.587 25.115 1.00 93.12 242 ARG A N 1
ATOM 1981 C CA . ARG A 1 242 ? -4.967 5.332 25.335 1.00 93.12 242 ARG A CA 1
ATOM 1982 C C . ARG A 1 242 ? -6.163 5.232 24.387 1.00 93.12 242 ARG A C 1
ATOM 1984 O O . ARG A 1 242 ? -6.242 4.257 23.648 1.00 93.12 242 ARG A O 1
ATOM 1991 N N . THR A 1 243 ? -7.003 6.264 24.327 1.00 93.69 243 THR A N 1
ATOM 1992 C CA . THR A 1 243 ? -8.149 6.337 23.412 1.00 93.69 243 THR A CA 1
ATOM 1993 C C . THR A 1 243 ? -7.702 6.222 21.959 1.00 93.69 243 THR A C 1
ATOM 1995 O O . THR A 1 243 ? -8.275 5.446 21.209 1.00 93.69 243 THR A O 1
ATOM 1998 N N . GLY A 1 244 ? -6.617 6.898 21.564 1.00 95.12 244 GLY A N 1
ATOM 1999 C CA . GLY A 1 244 ? -6.086 6.797 20.202 1.00 95.12 244 GLY A CA 1
ATOM 2000 C C . GLY A 1 244 ? -5.597 5.391 19.833 1.00 95.12 244 GLY A C 1
ATOM 2001 O O . GLY A 1 244 ? -5.743 4.974 18.688 1.00 95.12 244 GLY A O 1
ATOM 2002 N N . LYS A 1 245 ? -5.047 4.622 20.786 1.00 94.50 245 LYS A N 1
ATOM 2003 C CA . LYS A 1 245 ? -4.732 3.199 20.555 1.00 94.50 245 LYS A CA 1
ATOM 2004 C C . LYS A 1 245 ? -5.999 2.367 20.366 1.00 94.50 245 LYS A C 1
ATOM 2006 O O . LYS A 1 245 ? -5.989 1.461 19.541 1.00 94.50 245 LYS A O 1
ATOM 2011 N N . LEU A 1 246 ? -7.053 2.674 21.119 1.00 95.19 246 LEU A N 1
ATOM 2012 C CA . LEU A 1 246 ? -8.323 1.963 21.034 1.00 95.19 246 LEU A CA 1
ATOM 2013 C C . LEU A 1 246 ? -9.060 2.267 19.725 1.00 95.19 246 LEU A C 1
ATOM 2015 O O . LEU A 1 246 ? -9.519 1.351 19.056 1.00 95.19 246 LEU A O 1
ATOM 2019 N N . VAL A 1 247 ? -9.073 3.529 19.295 1.00 96.31 247 VAL A N 1
ATOM 2020 C CA . VAL A 1 247 ? -9.568 3.922 17.968 1.00 96.31 247 VAL A CA 1
ATOM 2021 C C . VAL A 1 247 ? -8.825 3.165 16.875 1.00 96.31 247 VAL A C 1
ATOM 2023 O O . VAL A 1 247 ? -9.468 2.502 16.076 1.00 96.31 247 VAL A O 1
ATOM 2026 N N . LYS A 1 248 ? -7.486 3.143 16.893 1.00 94.69 248 LYS A N 1
ATOM 2027 C CA . LYS A 1 248 ? -6.696 2.368 15.916 1.00 94.69 248 LYS A CA 1
ATOM 2028 C C . LYS A 1 248 ? -6.995 0.868 15.926 1.00 94.69 248 LYS A C 1
ATOM 2030 O O . LYS A 1 248 ? -6.777 0.208 14.918 1.00 94.69 248 LYS A O 1
ATOM 2035 N N . LYS A 1 249 ? -7.428 0.320 17.066 1.00 94.88 249 LYS A N 1
ATOM 2036 C CA . LYS A 1 249 ? -7.830 -1.084 17.190 1.00 94.88 249 LYS A CA 1
ATOM 2037 C C . LYS A 1 249 ? -9.137 -1.331 16.427 1.00 94.88 249 LYS A C 1
ATOM 2039 O O . LYS A 1 249 ? -9.185 -2.274 15.654 1.00 94.88 249 LYS A O 1
ATOM 2044 N N . TYR A 1 250 ? -10.150 -0.477 16.585 1.00 96.56 250 TYR A N 1
ATOM 2045 C CA . TYR A 1 250 ? -11.510 -0.755 16.098 1.00 96.56 250 TYR A CA 1
ATOM 2046 C C . TYR A 1 250 ? -11.961 0.035 14.856 1.00 96.56 250 TYR A C 1
ATOM 2048 O O . TYR A 1 250 ? -12.897 -0.396 14.193 1.00 96.56 250 TYR A O 1
ATOM 2056 N N . GLU A 1 251 ? -11.339 1.164 14.502 1.00 96.44 251 GLU A N 1
ATOM 2057 C CA . GLU A 1 251 ? -11.870 2.107 13.494 1.00 96.44 251 GLU A CA 1
ATOM 2058 C C . GLU A 1 251 ? -12.116 1.483 12.113 1.00 96.44 251 GLU A C 1
ATOM 2060 O O . GLU A 1 251 ? -13.047 1.877 11.412 1.00 96.44 251 GLU A O 1
ATOM 2065 N N . ASN A 1 252 ? -11.331 0.470 11.736 1.00 95.44 252 ASN A N 1
ATOM 2066 C CA . ASN A 1 252 ? -11.471 -0.210 10.449 1.00 95.44 252 ASN A CA 1
ATOM 2067 C C . ASN A 1 252 ? -12.787 -0.989 10.311 1.00 95.44 252 ASN A C 1
ATOM 2069 O O . ASN A 1 252 ? -13.242 -1.193 9.188 1.00 95.44 252 ASN A O 1
ATOM 2073 N N . ILE A 1 253 ? -13.440 -1.353 11.420 1.00 96.31 253 ILE A N 1
ATOM 2074 C CA . ILE A 1 253 ? -14.773 -1.979 11.420 1.00 96.31 253 ILE A CA 1
ATOM 2075 C C . ILE A 1 253 ? -15.802 -1.070 10.734 1.00 96.31 253 ILE A C 1
ATOM 2077 O O . ILE A 1 253 ? -16.697 -1.555 10.046 1.00 96.31 253 ILE A O 1
ATOM 2081 N N . LEU A 1 254 ? -15.639 0.256 10.832 1.00 96.44 254 LEU A N 1
ATOM 2082 C CA . LEU A 1 254 ? -16.544 1.221 10.202 1.00 96.44 254 LEU A CA 1
ATOM 2083 C C . LEU A 1 254 ? -16.508 1.191 8.670 1.00 96.44 254 LEU A C 1
ATOM 2085 O O . LEU A 1 254 ? -17.435 1.700 8.044 1.00 96.44 254 LEU A O 1
ATOM 2089 N N . LEU A 1 255 ? -15.470 0.605 8.060 1.00 92.75 255 LEU A N 1
ATOM 2090 C CA . LEU A 1 255 ? -15.430 0.401 6.610 1.00 92.75 255 LEU A CA 1
ATOM 2091 C C . LEU A 1 255 ? -16.496 -0.603 6.156 1.00 92.75 255 LEU A C 1
ATOM 2093 O O . LEU A 1 255 ? -17.017 -0.450 5.055 1.00 92.75 255 LEU A O 1
ATOM 2097 N N . ASN A 1 256 ? -16.785 -1.610 6.994 1.00 92.62 256 ASN A N 1
ATOM 2098 C CA . ASN A 1 256 ? -17.817 -2.640 6.828 1.00 92.62 256 ASN A CA 1
ATOM 2099 C C . ASN A 1 256 ? -18.023 -3.121 5.380 1.00 92.62 256 ASN A C 1
ATOM 2101 O O . ASN A 1 256 ? -19.151 -3.192 4.888 1.00 92.62 256 ASN A O 1
ATOM 2105 N N . ARG A 1 257 ? -16.930 -3.425 4.669 1.00 89.44 257 ARG A N 1
ATOM 2106 C CA . ARG A 1 257 ? -16.982 -3.780 3.239 1.00 89.44 257 ARG A CA 1
ATOM 2107 C C . ARG A 1 257 ? -17.714 -5.098 3.026 1.00 89.44 257 ARG A C 1
ATOM 2109 O O . ARG A 1 257 ? -18.487 -5.231 2.083 1.00 89.44 257 ARG A O 1
ATOM 2116 N N . SER A 1 258 ? -17.493 -6.038 3.940 1.00 93.31 258 SER A N 1
ATOM 2117 C CA . SER A 1 258 ? -18.152 -7.343 3.988 1.00 93.31 258 SER A CA 1
ATOM 2118 C C . SER A 1 258 ? -19.618 -7.291 4.422 1.00 93.31 258 SER A C 1
ATOM 2120 O O . SER A 1 258 ? -20.342 -8.259 4.204 1.00 93.31 258 SER A O 1
ATOM 2122 N N . ARG A 1 259 ? -20.061 -6.186 5.043 1.00 94.31 259 ARG A N 1
ATOM 2123 C CA . ARG A 1 259 ? -21.365 -6.048 5.718 1.00 94.31 259 ARG A CA 1
ATOM 2124 C C . ARG A 1 259 ? -21.589 -7.028 6.877 1.00 94.31 259 ARG A C 1
ATOM 2126 O O . ARG A 1 259 ? -22.729 -7.228 7.287 1.00 94.31 259 ARG A O 1
ATOM 2133 N N . MET A 1 260 ? -20.527 -7.625 7.418 1.00 94.38 260 MET A N 1
ATOM 2134 C CA . MET A 1 260 ? -20.637 -8.605 8.505 1.00 94.38 260 MET A CA 1
ATOM 2135 C C . MET A 1 260 ? -20.854 -7.970 9.888 1.00 94.38 260 MET A C 1
ATOM 2137 O O . MET A 1 260 ? -21.274 -8.647 10.828 1.00 94.38 260 MET A O 1
ATOM 2141 N N . PHE A 1 261 ? -20.574 -6.672 10.027 1.00 95.81 261 PHE A N 1
ATOM 2142 C CA . PHE A 1 261 ? -20.760 -5.940 11.278 1.00 95.81 261 PHE A CA 1
ATOM 2143 C C . PHE A 1 261 ? -22.165 -5.346 11.346 1.00 95.81 261 PHE A C 1
ATOM 2145 O O . PHE A 1 261 ? -22.589 -4.634 10.430 1.00 95.81 261 PHE A O 1
ATOM 2152 N N . ASN A 1 262 ? -22.878 -5.630 12.436 1.00 95.75 262 ASN A N 1
ATOM 2153 C CA . ASN A 1 262 ? -24.233 -5.132 12.654 1.00 95.75 262 ASN A CA 1
ATOM 2154 C C . ASN A 1 262 ? -24.243 -3.659 13.115 1.00 95.75 262 ASN A C 1
ATOM 2156 O O . ASN A 1 262 ? -23.225 -3.104 13.531 1.00 95.75 262 ASN A O 1
ATOM 2160 N N . GLU A 1 263 ? -25.416 -3.022 13.073 1.00 96.56 263 GLU A N 1
ATOM 2161 C CA . GLU A 1 263 ? -25.558 -1.605 13.443 1.00 96.56 263 GLU A CA 1
ATOM 2162 C C . GLU A 1 263 ? -25.163 -1.301 14.894 1.00 96.56 263 GLU A C 1
ATOM 2164 O O . GLU A 1 263 ? -24.674 -0.207 15.171 1.00 96.56 263 GLU A O 1
ATOM 2169 N N . GLU A 1 264 ? -25.315 -2.256 15.815 1.00 95.62 264 GLU A N 1
ATOM 2170 C CA . GLU A 1 264 ? -24.912 -2.075 17.214 1.00 95.62 264 GLU A CA 1
ATOM 2171 C C . GLU A 1 264 ? -23.390 -1.906 17.332 1.00 95.62 264 GLU A C 1
ATOM 2173 O O . GLU A 1 264 ? -22.916 -0.923 17.906 1.00 95.62 264 GLU A O 1
ATOM 2178 N N . ILE A 1 265 ? -22.614 -2.812 16.727 1.00 96.81 265 ILE A N 1
ATOM 2179 C CA . ILE A 1 265 ? -21.150 -2.727 16.703 1.00 96.81 265 ILE A CA 1
ATOM 2180 C C . ILE A 1 265 ? -20.693 -1.454 15.997 1.00 96.81 265 ILE A C 1
ATOM 2182 O O . ILE A 1 265 ? -19.829 -0.737 16.508 1.00 96.81 265 ILE A O 1
ATOM 2186 N N . LEU A 1 266 ? -21.289 -1.133 14.847 1.00 97.56 266 LEU A N 1
ATOM 2187 C CA . LEU A 1 266 ? -20.939 0.080 14.113 1.00 97.56 266 LEU A CA 1
ATOM 2188 C C . LEU A 1 266 ? -21.214 1.341 14.939 1.00 97.56 266 LEU A C 1
ATOM 2190 O O . LEU A 1 266 ? -20.395 2.259 14.938 1.00 97.56 266 LEU A O 1
ATOM 2194 N N . LEU A 1 267 ? -22.335 1.395 15.664 1.00 96.12 267 LEU A N 1
ATOM 2195 C CA . LEU A 1 267 ? -22.657 2.499 16.564 1.00 96.12 267 LEU A CA 1
ATOM 2196 C C . LEU A 1 267 ? -21.621 2.626 17.686 1.00 96.12 267 LEU A C 1
ATOM 2198 O O . LEU A 1 267 ? -21.123 3.725 17.924 1.00 96.12 267 LEU A O 1
ATOM 2202 N N . TYR A 1 268 ? -21.249 1.526 18.343 1.00 96.06 268 TYR A N 1
ATOM 2203 C CA . TYR A 1 268 ? -20.276 1.572 19.437 1.00 96.06 268 TYR A CA 1
ATOM 2204 C C . TYR A 1 268 ? -18.906 2.077 18.967 1.00 96.06 268 TYR A C 1
ATOM 2206 O O . TYR A 1 268 ? -18.294 2.927 19.618 1.00 96.06 268 TYR A O 1
ATOM 2214 N N . VAL A 1 269 ? -18.440 1.604 17.806 1.00 97.31 269 VAL A N 1
ATOM 2215 C CA . VAL A 1 269 ? -17.170 2.063 17.230 1.00 97.31 269 VAL A CA 1
ATOM 2216 C C . VAL A 1 269 ? -17.258 3.531 16.794 1.00 97.31 269 VAL A C 1
ATOM 2218 O O . VAL A 1 269 ? -16.315 4.283 17.043 1.00 97.31 269 VAL A O 1
ATOM 2221 N N . ARG A 1 270 ? -18.384 3.982 16.216 1.00 96.94 270 ARG A N 1
ATOM 2222 C CA . ARG A 1 270 ? -18.604 5.405 15.884 1.00 96.94 270 ARG A CA 1
ATOM 2223 C C . ARG A 1 270 ? -18.491 6.292 17.121 1.00 96.94 270 ARG A C 1
ATOM 2225 O O . ARG A 1 270 ? -17.713 7.240 17.112 1.00 96.94 270 ARG A O 1
ATOM 2232 N N . LEU A 1 271 ? -19.176 5.931 18.206 1.00 95.00 271 LEU A N 1
ATOM 2233 C CA . LEU A 1 271 ? -19.125 6.679 19.465 1.00 95.00 271 LEU A CA 1
ATOM 2234 C C . LEU A 1 271 ? -17.699 6.765 20.035 1.00 95.00 271 LEU A C 1
ATOM 2236 O O . LEU A 1 271 ? -17.304 7.809 20.555 1.00 95.00 271 LEU A O 1
ATOM 2240 N N . LEU A 1 272 ? -16.897 5.702 19.897 1.00 95.31 272 LEU A N 1
ATOM 2241 C CA . LEU A 1 272 ? -15.488 5.705 20.307 1.00 95.31 272 LEU A CA 1
ATOM 2242 C C . LEU A 1 272 ? -14.646 6.681 19.469 1.00 95.31 272 LEU A C 1
ATOM 2244 O O . LEU A 1 272 ? -13.833 7.431 20.020 1.00 95.31 272 LEU A O 1
ATOM 2248 N N . VAL A 1 273 ? -14.833 6.678 18.149 1.00 96.25 273 VAL A N 1
ATOM 2249 C CA . VAL A 1 273 ? -14.128 7.586 17.232 1.00 96.25 273 VAL A CA 1
ATOM 2250 C C . VAL A 1 273 ? -14.523 9.043 17.497 1.00 96.25 273 VAL A C 1
ATOM 2252 O O . VAL A 1 273 ? -13.648 9.905 17.609 1.00 96.25 273 VAL A O 1
ATOM 2255 N N . ASP A 1 274 ? -15.813 9.320 17.679 1.00 94.19 274 ASP A N 1
ATOM 2256 C CA . ASP A 1 274 ? -16.321 10.664 17.967 1.00 94.19 274 ASP A CA 1
ATOM 2257 C C . ASP A 1 274 ? -15.798 11.191 19.307 1.00 94.19 274 ASP A C 1
ATOM 2259 O O . ASP A 1 274 ? -15.328 12.330 19.400 1.00 94.19 274 ASP A O 1
ATOM 2263 N N . PHE A 1 275 ? -15.783 10.345 20.342 1.00 92.69 275 PHE A N 1
ATOM 2264 C CA . PHE A 1 275 ? -15.167 10.682 21.623 1.00 92.69 275 PHE A CA 1
ATOM 2265 C C . PHE A 1 275 ? -13.694 11.066 21.463 1.00 92.69 275 PHE A C 1
ATOM 2267 O O . PHE A 1 275 ? -13.252 12.070 22.025 1.00 92.69 275 PHE A O 1
ATOM 2274 N N . TYR A 1 276 ? -12.927 10.307 20.677 1.00 94.00 276 TYR A N 1
ATOM 2275 C CA . TYR A 1 276 ? -11.517 10.602 20.439 1.00 94.00 276 TYR A CA 1
ATOM 2276 C C . TYR A 1 276 ? -11.303 11.946 19.736 1.00 94.00 276 TYR A C 1
ATOM 2278 O O . TYR A 1 276 ? -10.440 12.719 20.158 1.00 94.00 276 TYR A O 1
ATOM 2286 N N . HIS A 1 277 ? -12.098 12.265 18.713 1.00 93.69 277 HIS A N 1
ATOM 2287 C CA . HIS A 1 277 ? -12.013 13.556 18.027 1.00 93.69 277 HIS A CA 1
ATOM 2288 C C . HIS A 1 277 ? -12.361 14.725 18.953 1.00 93.69 277 HIS A C 1
ATOM 2290 O O . HIS A 1 277 ? -11.619 15.711 19.009 1.00 93.69 277 HIS A O 1
ATOM 2296 N N . ASN A 1 278 ? -13.424 14.591 19.747 1.00 91.44 278 ASN A N 1
ATOM 2297 C CA . ASN A 1 278 ? -13.791 15.595 20.743 1.00 91.44 278 ASN A CA 1
ATOM 2298 C C . ASN A 1 278 ? -12.689 15.763 21.804 1.00 91.44 278 ASN A C 1
ATOM 2300 O O . ASN A 1 278 ? -12.363 16.884 22.206 1.00 91.44 278 ASN A O 1
ATOM 2304 N N . LEU A 1 279 ? -12.055 14.661 22.219 1.00 89.75 279 LEU A N 1
ATOM 2305 C CA . LEU A 1 279 ? -10.929 14.667 23.150 1.00 89.75 279 LEU A CA 1
ATOM 2306 C C . LEU A 1 279 ? -9.696 15.375 22.566 1.00 89.75 279 LEU A C 1
ATOM 2308 O O . LEU A 1 279 ? -9.078 16.173 23.272 1.00 89.75 279 LEU A O 1
ATOM 2312 N N . ILE A 1 280 ? -9.359 15.144 21.290 1.00 92.25 280 ILE A N 1
ATOM 2313 C CA . ILE A 1 280 ? -8.296 15.881 20.581 1.00 92.25 280 ILE A CA 1
ATOM 2314 C C . ILE A 1 280 ? -8.607 17.379 20.575 1.00 92.25 280 ILE A C 1
ATOM 2316 O O . ILE A 1 280 ? -7.750 18.183 20.947 1.00 92.25 280 ILE A O 1
ATOM 2320 N N . GLY A 1 281 ? -9.822 17.757 20.165 1.00 90.75 281 GLY A N 1
ATOM 2321 C CA . GLY A 1 281 ? -10.240 19.156 20.076 1.00 90.75 281 GLY A CA 1
ATOM 2322 C C . GLY A 1 281 ? -10.149 19.868 21.425 1.00 90.75 281 GLY A C 1
ATOM 2323 O O . GLY A 1 281 ? -9.539 20.936 21.528 1.00 90.75 281 GLY A O 1
ATOM 2324 N N . SER A 1 282 ? -10.675 19.238 22.479 1.00 89.38 282 SER A N 1
ATOM 2325 C CA . SER A 1 282 ? -10.601 19.766 23.843 1.00 89.38 282 SER A CA 1
ATOM 2326 C C . SER A 1 282 ? -9.156 19.878 24.335 1.00 89.38 282 SER A C 1
ATOM 2328 O O . SER A 1 282 ? -8.764 20.932 24.843 1.00 89.38 282 SER A O 1
ATOM 2330 N N . TYR A 1 283 ? -8.334 18.841 24.132 1.00 90.50 283 TYR A N 1
ATOM 2331 C CA . TYR A 1 283 ? -6.924 18.852 24.525 1.00 90.50 283 TYR A CA 1
ATOM 2332 C C . TYR A 1 283 ? -6.144 19.970 23.831 1.00 90.50 283 TYR A C 1
ATOM 2334 O O . TYR A 1 283 ? -5.476 20.752 24.506 1.00 90.50 283 TYR A O 1
ATOM 2342 N N . ASN A 1 284 ? -6.253 20.082 22.505 1.00 91.44 284 ASN A N 1
ATOM 2343 C CA . ASN A 1 284 ? -5.520 21.079 21.726 1.00 91.44 284 ASN A CA 1
ATOM 2344 C C . ASN A 1 284 ? -5.901 22.503 22.132 1.00 91.44 284 ASN A C 1
ATOM 2346 O O . ASN A 1 284 ? -5.011 23.330 22.315 1.00 91.44 284 ASN A O 1
ATOM 2350 N N . LYS A 1 285 ? -7.198 22.767 22.343 1.00 90.12 285 LYS A N 1
ATOM 2351 C CA . LYS A 1 285 ? -7.689 24.074 22.795 1.00 90.12 285 LYS A CA 1
ATOM 2352 C C . LYS A 1 285 ? -7.101 24.445 24.157 1.00 90.12 285 LYS A C 1
ATOM 2354 O O . LYS A 1 285 ? -6.494 25.497 24.307 1.00 90.12 285 LYS A O 1
ATOM 2359 N N . HIS A 1 286 ? -7.227 23.578 25.157 1.00 90.38 286 HIS A N 1
ATOM 2360 C CA . HIS A 1 286 ? -6.696 23.865 26.494 1.00 90.38 286 HIS A CA 1
ATOM 2361 C C . HIS A 1 286 ? -5.167 23.992 26.493 1.00 90.38 286 HIS A C 1
ATOM 2363 O O . HIS A 1 286 ? -4.618 24.873 27.154 1.00 90.38 286 HIS A O 1
ATOM 2369 N N . TYR A 1 287 ? -4.478 23.149 25.720 1.00 88.69 287 TYR A N 1
ATOM 2370 C CA . TYR A 1 287 ? -3.028 23.204 25.579 1.00 88.69 287 TYR A CA 1
ATOM 2371 C C . TYR A 1 287 ? -2.563 24.525 24.950 1.00 88.69 287 TYR A C 1
ATOM 2373 O O . TYR A 1 287 ? -1.626 25.134 25.463 1.00 88.69 287 TYR A O 1
ATOM 2381 N N . SER A 1 288 ? -3.235 25.015 23.899 1.00 91.00 288 SER A N 1
ATOM 2382 C CA . SER A 1 288 ? -2.869 26.279 23.242 1.00 91.00 288 SER A CA 1
ATOM 2383 C C . SER A 1 288 ? -3.061 27.506 24.135 1.00 91.00 288 SER A C 1
ATOM 2385 O O . SER A 1 288 ? -2.324 28.475 23.992 1.00 91.00 288 SER A O 1
ATOM 2387 N N . TYR A 1 289 ? -4.011 27.464 25.074 1.00 91.81 289 TYR A N 1
ATOM 2388 C CA . TYR A 1 289 ? -4.232 28.533 26.059 1.00 91.81 289 TYR A CA 1
ATOM 2389 C C . TYR A 1 289 ? -3.405 28.367 27.348 1.00 91.81 289 TYR A C 1
ATOM 2391 O O . TYR A 1 289 ? -3.588 29.126 28.297 1.00 91.81 289 TYR A O 1
ATOM 2399 N N . GLY A 1 290 ? -2.503 27.381 27.419 1.00 88.62 290 GLY A N 1
ATOM 2400 C CA . GLY A 1 290 ? -1.660 27.156 28.597 1.00 88.62 290 GLY A CA 1
ATOM 2401 C C . GLY A 1 290 ? -2.424 26.662 29.832 1.00 88.62 290 GLY A C 1
ATOM 2402 O O . GLY A 1 290 ? -1.935 26.790 30.959 1.00 88.62 290 GLY A O 1
ATOM 2403 N N . CYS A 1 291 ? -3.620 26.092 29.653 1.00 89.12 291 CYS A N 1
ATOM 2404 C CA . CYS A 1 291 ? -4.416 25.563 30.753 1.00 89.12 291 CYS A CA 1
ATOM 2405 C C . CYS A 1 291 ? -3.709 24.364 31.407 1.00 89.12 291 CYS A C 1
ATOM 2407 O O . CYS A 1 291 ? -3.223 23.448 30.742 1.00 89.12 291 CYS A O 1
ATOM 2409 N N . LYS A 1 292 ? -3.696 24.330 32.744 1.00 86.75 292 LYS A N 1
ATOM 2410 C CA . LYS A 1 292 ? -3.123 23.208 33.515 1.00 86.75 292 LYS A CA 1
ATOM 2411 C C . LYS A 1 292 ? -4.106 22.050 33.704 1.00 86.75 292 LYS A C 1
ATOM 2413 O O . LYS A 1 292 ? -3.684 20.924 33.980 1.00 86.75 292 LYS A O 1
ATOM 2418 N N . ILE A 1 293 ? -5.396 22.341 33.563 1.00 85.88 293 ILE A N 1
ATOM 2419 C CA . ILE A 1 293 ? -6.524 21.448 33.818 1.00 85.88 293 ILE A CA 1
ATOM 2420 C C . ILE A 1 293 ? -7.442 21.463 32.596 1.00 85.88 293 ILE A C 1
ATOM 2422 O O . ILE A 1 293 ? -7.609 22.500 31.955 1.00 85.88 293 ILE A O 1
ATOM 2426 N N . ILE A 1 294 ? -8.014 20.304 32.294 1.00 84.69 294 ILE A N 1
ATOM 2427 C CA . ILE A 1 294 ? -9.086 20.104 31.327 1.00 84.69 294 ILE A CA 1
ATOM 2428 C C . ILE A 1 294 ? -10.297 19.599 32.101 1.00 84.69 294 ILE A C 1
ATOM 2430 O O . ILE A 1 294 ? -10.178 18.673 32.906 1.00 84.69 294 ILE A O 1
ATOM 2434 N N . ILE A 1 295 ? -11.444 20.217 31.842 1.00 80.38 295 ILE A N 1
ATOM 2435 C CA . ILE A 1 295 ? -12.740 19.747 32.321 1.00 80.38 295 ILE A CA 1
ATOM 2436 C C . ILE A 1 295 ? -13.446 19.128 31.120 1.00 80.38 295 ILE A C 1
ATOM 2438 O O . ILE A 1 295 ? -13.658 19.796 30.105 1.00 80.38 295 ILE A O 1
ATOM 2442 N N . PHE A 1 296 ? -13.750 17.839 31.206 1.00 76.19 296 PHE A N 1
ATOM 2443 C CA . PHE A 1 296 ? -14.497 17.146 30.167 1.00 76.19 296 PHE A CA 1
ATOM 2444 C C . PHE A 1 296 ? -15.986 17.422 30.334 1.00 76.19 296 PHE A C 1
ATOM 2446 O O . PHE A 1 296 ? -16.520 17.347 31.438 1.00 76.19 296 PHE A O 1
ATOM 2453 N N . HIS A 1 297 ? -16.652 17.746 29.229 1.00 75.56 297 HIS A N 1
ATOM 2454 C CA . HIS A 1 297 ? -18.098 17.902 29.225 1.00 75.56 297 HIS A CA 1
ATOM 2455 C C . HIS A 1 297 ? -18.756 16.521 29.342 1.00 75.56 297 HIS A C 1
ATOM 2457 O O . HIS A 1 297 ? -18.342 15.593 28.651 1.00 75.56 297 HIS A O 1
ATOM 2463 N N . GLU A 1 298 ? -19.805 16.386 30.153 1.00 71.19 298 GLU A N 1
ATOM 2464 C CA . GLU A 1 298 ? -20.513 15.113 30.373 1.00 71.19 298 GLU A CA 1
ATOM 2465 C C . GLU A 1 298 ? -21.010 14.470 29.066 1.00 71.19 298 GLU A C 1
ATOM 2467 O O . GLU A 1 298 ? -20.742 13.300 28.817 1.00 71.19 298 GLU A O 1
ATOM 2472 N N . HIS A 1 299 ? -21.585 15.259 28.150 1.00 76.12 299 HIS A N 1
ATOM 2473 C CA . HIS A 1 299 ? -21.960 14.814 26.799 1.00 76.12 299 HIS A CA 1
ATOM 2474 C C . HIS A 1 299 ? -20.832 14.156 25.984 1.00 76.12 299 HIS A C 1
ATOM 2476 O O . HIS A 1 299 ? -21.127 13.441 25.031 1.00 76.12 299 HIS A O 1
ATOM 2482 N N . MET A 1 300 ? -19.555 14.366 26.328 1.00 75.69 300 MET A N 1
ATOM 2483 C CA . MET A 1 300 ? -18.452 13.653 25.680 1.00 75.69 300 MET A CA 1
ATOM 2484 C C . MET A 1 300 ? -18.343 12.203 26.161 1.00 75.69 300 MET A C 1
ATOM 2486 O O . MET A 1 300 ? -17.963 11.338 25.381 1.00 75.69 300 MET A O 1
ATOM 2490 N N . THR A 1 301 ? -18.638 11.928 27.432 1.00 75.31 301 THR A N 1
ATOM 2491 C CA . THR A 1 301 ? -18.413 10.615 28.054 1.00 75.31 301 THR A CA 1
ATOM 2492 C C . THR A 1 301 ? -19.686 9.781 28.164 1.00 75.31 301 THR A C 1
ATOM 2494 O O . THR A 1 301 ? -19.606 8.558 28.059 1.00 75.31 301 THR A O 1
ATOM 2497 N N . THR A 1 302 ? -20.856 10.412 28.317 1.00 79.31 302 THR A N 1
ATOM 2498 C CA . THR A 1 302 ? -22.139 9.724 28.541 1.00 79.31 302 THR A CA 1
ATOM 2499 C C . THR A 1 302 ? -22.475 8.666 27.480 1.00 79.31 302 THR A C 1
ATOM 2501 O O . THR A 1 302 ? -22.821 7.553 27.880 1.00 79.31 302 THR A O 1
ATOM 2504 N N . PRO A 1 303 ? -22.342 8.922 26.158 1.00 80.69 303 PRO A N 1
ATOM 2505 C CA . PRO A 1 303 ? -22.717 7.928 25.148 1.00 80.69 303 PRO A CA 1
ATOM 2506 C C . PRO A 1 303 ? -21.906 6.630 25.246 1.00 80.69 303 PRO A C 1
ATOM 2508 O O . PRO A 1 303 ? -22.439 5.545 25.047 1.00 80.69 303 PRO A O 1
ATOM 2511 N N . LEU A 1 304 ? -20.620 6.728 25.593 1.00 79.38 304 LEU A N 1
ATOM 2512 C CA . LEU A 1 304 ? -19.754 5.562 25.760 1.00 79.38 304 LEU A CA 1
ATOM 2513 C C . LEU A 1 304 ? -19.961 4.862 27.108 1.00 79.38 304 LEU A C 1
ATOM 2515 O O . LEU A 1 304 ? -19.885 3.640 27.176 1.00 79.38 304 LEU A O 1
ATOM 2519 N N . GLN A 1 305 ? -20.261 5.610 28.172 1.00 79.00 305 GLN A N 1
ATOM 2520 C CA . GLN A 1 305 ? -20.578 5.031 29.483 1.00 79.00 305 GLN A CA 1
ATOM 2521 C C . GLN A 1 305 ? -21.860 4.184 29.441 1.00 79.00 305 GLN A C 1
ATOM 2523 O O . GLN A 1 305 ? -21.935 3.153 30.107 1.00 79.00 305 GLN A O 1
ATOM 2528 N N . GLN A 1 306 ? -22.837 4.563 28.611 1.00 80.56 306 GLN A N 1
ATOM 2529 C CA . GLN A 1 306 ? -24.058 3.781 28.382 1.00 80.56 306 GLN A CA 1
ATOM 2530 C C . GLN A 1 306 ? -23.800 2.436 27.691 1.00 80.56 306 GLN A C 1
ATOM 2532 O O . GLN A 1 306 ? -24.563 1.499 27.894 1.00 80.56 306 GLN A O 1
ATOM 2537 N N . ILE A 1 307 ? -22.724 2.309 26.908 1.00 81.81 307 ILE A N 1
ATOM 2538 C CA . ILE A 1 307 ? -22.325 1.027 26.304 1.00 81.81 307 ILE A CA 1
ATOM 2539 C C . ILE A 1 307 ? -21.837 0.056 27.384 1.00 81.81 307 ILE A C 1
ATOM 2541 O O . ILE A 1 307 ? -22.063 -1.151 27.295 1.00 81.81 307 ILE A O 1
ATOM 2545 N N . THR A 1 308 ? -21.132 0.580 28.386 1.00 76.62 308 THR A N 1
ATOM 2546 C CA . THR A 1 308 ? -20.507 -0.211 29.453 1.00 76.62 308 THR A CA 1
ATOM 2547 C C . THR A 1 308 ? -21.436 -0.548 30.618 1.00 76.62 308 THR A C 1
ATOM 2549 O O . THR A 1 308 ? -21.066 -1.406 31.420 1.00 76.62 308 THR A O 1
ATOM 2552 N N . ALA A 1 309 ? -22.587 0.129 30.703 1.00 67.12 309 ALA A N 1
ATOM 2553 C CA . ALA A 1 309 ? -23.688 -0.196 31.608 1.00 67.12 309 ALA A CA 1
ATOM 2554 C C . ALA A 1 309 ? -24.422 -1.474 31.160 1.00 67.12 309 ALA A C 1
ATOM 2556 O O . ALA A 1 309 ? -24.988 -2.135 32.055 1.00 67.12 309 ALA A O 1
#

Foldseek 3Di:
DDAAFKEKEKDFQFQADPVGDDLLRRATQKIKMWMAGNPVRDIDIDIFTAADPDPDFGYPVSCVQQVDGPVRNVPGYHPVVSLVVVCVVNPPLQNYAYEYQAPSGVVNVVSSCVVVVNDPVSCVSHVVRYDNVQVVCCLQFAVDRDQLQVLCVLVVHGQDDDHNRGNSNNVSSVVSVCCCVPVVQSRVQNLCCRQPVVNDHDDLPDPPQVVLLVSLLVLLCVLCPPDDLKDFLVVLVVSLVSLVSVLSRQVSVCVCSVVSHDPVSNQLSVLSVQLSVVSVVQSVVCVVVVHRMGRHDCVSCVVNVVSND

Organism: NCBI:txid1548597

Solvent-accessible surface area (backbone atoms only — not comparable to full-atom values): 16987 Å² total; per-residue (Å²): 130,74,67,74,50,30,42,35,21,35,29,61,40,51,52,44,44,87,89,60,66,59,75,89,69,34,41,57,38,28,46,10,20,23,35,38,32,66,88,78,67,46,75,48,78,44,76,45,49,18,26,51,88,72,83,72,78,72,37,70,55,31,28,70,59,45,72,53,53,62,67,58,28,71,75,29,48,45,56,74,57,50,51,50,52,49,51,59,70,67,54,63,60,76,25,38,36,34,34,25,57,50,64,63,42,62,52,46,55,53,50,53,31,58,74,68,72,45,60,65,79,76,51,43,65,52,61,80,36,50,43,48,44,40,64,52,42,25,70,60,36,32,86,52,83,67,54,72,58,59,52,25,46,74,73,75,41,77,81,60,77,59,78,63,34,28,30,32,54,10,39,48,46,47,52,44,49,51,48,61,74,68,38,32,55,60,40,52,42,47,20,40,19,50,49,68,50,74,67,47,89,73,62,90,88,50,66,56,62,62,54,48,51,52,54,51,33,53,56,47,46,64,61,51,76,77,65,55,57,70,26,43,49,68,57,47,52,51,48,52,53,53,47,51,53,51,36,70,42,47,55,64,63,71,66,47,77,52,61,79,66,49,71,66,60,46,49,54,48,48,53,51,47,52,37,45,54,52,48,50,52,53,48,52,55,36,55,76,71,68,44,64,57,44,74,61,59,63,85,62,49,50,73,60,52,62,67,59,104

Radius of gyration: 24.25 Å; Cα contacts (8 Å, |Δi|>4): 433; chains: 1; bounding box: 57×48×60 Å

InterPro domains:
  IPR012337 Ribonuclease H-like superfamily [SSF53098] (7-188)
  IPR013520 Ribonuclease H-like domain [PF00929] (8-177)
  IPR013520 Ribonuclease H-like domain [SM00479] (6-186)
  IPR036397 Ribonuclease H superfamily [G3DSA:3.30.420.10] (1-185)
  IPR047201 ERI-1-like, DEDDh 3'-5' exonuclease domain [cd06133] (7-176)
  IPR051274 3'-5' Exoribonuclease [PTHR23044] (4-180)

Nearest PDB structures (foldseek):
  1zbu-assembly2_B  TM=8.393E-01  e=6.188E-10  Homo sapiens
  1zbh-assembly1_C  TM=8.448E-01  e=1.824E-09  H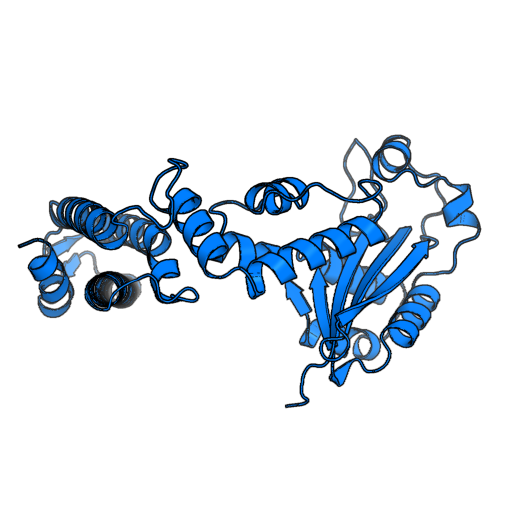omo sapiens

pLDDT: mean 93.0, std 6.85, range [61.41, 98.81]

Sequence (309 aa):
MTEVRQFVFFDFEMLCSKEGMSYANMESIRLGAAKYDIDTQKITYFDRFIKPKQTEPLSIFCKELTQISDNDIASADSFPLVLDDFIKWIGNIKQSRFFSWSSNDISRLELDAFSHDVPRSKIAPIKNRYVDFQAIFSKRVSKTNPSVENALALYGLQFEGDKHNPMYDAYNTLRIYLAFSEEFVKTDLIMLNQFIFQNQEVTVEDDINGRLKTLLKEDLQHLFNDISIISNIRSAKKLLKRTGKLVKKYENILLNRSRMFNEEILLYVRLLVDFYHNLIGSYNKHYSYGCKIIIFHEHMTTPLQQITA

Secondary structure (DSSP, 8-state):
-PPP-EEEEEEEEE---TT---GGG--EEEEEEEEEETTT--EEEEEEEEE-S--SPPPHHHHHHH---HHHHHSSEEHHHHHHHHHHHH--GGGEEEEESSHHHHHHHHHHHHHTT--HHHHHHHHTTEEEHHHHHHHHT-SS---HHHHHHHTTPPP-S-TT-HHHHHHHHHHHHHHHHH-HHHHHHHHHHHHTSTT----TTS-HHHHHHHHHHHHHHHHHTT--SEEEHHHHHHHHHHHHHHHHHHGGGGG-TT--S-HHHHHHHHHHHHHHHHHHHHHHHHHHTT-SEEE--HHHHHHHHHHH-

Mean predicted aligned error: 5.27 Å